Protein AF-A0A2S9XI33-F1 (afdb_monomer_lite)

Radius of gyration: 26.62 Å; chains: 1; bounding box: 102×46×63 Å

Structure (mmCIF, N/CA/C/O backbone):
data_AF-A0A2S9XI33-F1
#
_entry.id   AF-A0A2S9XI33-F1
#
loop_
_atom_site.group_PDB
_atom_site.id
_atom_site.type_symbol
_atom_site.label_atom_id
_atom_site.label_alt_id
_atom_site.label_comp_id
_atom_site.label_asym_id
_atom_site.label_entity_id
_atom_site.label_seq_id
_atom_site.pdbx_PDB_ins_code
_atom_site.Cartn_x
_atom_site.Cartn_y
_atom_site.Cartn_z
_atom_site.occupancy
_atom_site.B_iso_or_equiv
_atom_site.auth_seq_id
_atom_site.auth_comp_id
_atom_site.auth_asym_id
_atom_site.auth_atom_id
_atom_site.pdbx_PDB_model_num
ATOM 1 N N . MET A 1 1 ? -59.068 -1.518 -33.921 1.00 49.16 1 MET A N 1
ATOM 2 C CA . MET A 1 1 ? -58.255 -1.093 -35.079 1.00 49.16 1 MET A CA 1
ATOM 3 C C . MET A 1 1 ? -58.536 0.374 -35.349 1.00 49.16 1 MET A C 1
ATOM 5 O O . MET A 1 1 ? -59.600 0.670 -35.868 1.00 49.16 1 MET A O 1
ATOM 9 N N . ASN A 1 2 ? -57.659 1.279 -34.907 1.00 40.03 2 ASN A N 1
ATOM 10 C CA . ASN A 1 2 ? -57.527 2.634 -35.449 1.00 40.03 2 ASN A CA 1
ATOM 11 C C . ASN A 1 2 ? -56.290 3.319 -34.852 1.00 40.03 2 ASN A C 1
ATOM 13 O O . ASN A 1 2 ? -56.037 3.243 -33.653 1.00 40.03 2 ASN A O 1
ATOM 17 N N . PHE A 1 3 ? -55.516 3.910 -35.755 1.00 44.81 3 PHE A N 1
ATOM 18 C CA . PHE A 1 3 ? -54.180 4.474 -35.608 1.00 44.81 3 PHE A CA 1
ATOM 19 C C . PHE A 1 3 ? -54.134 5.719 -34.708 1.00 44.81 3 PHE A C 1
ATOM 21 O O . PHE A 1 3 ? -54.957 6.618 -34.868 1.00 44.81 3 PHE A O 1
ATOM 28 N N . LYS A 1 4 ? -53.088 5.846 -33.875 1.00 47.78 4 LYS A N 1
ATOM 29 C CA . LYS A 1 4 ? -52.576 7.150 -33.414 1.00 47.78 4 LYS A CA 1
ATOM 30 C C . LYS A 1 4 ? -51.045 7.208 -33.464 1.00 47.78 4 LYS A C 1
ATOM 32 O O . LYS A 1 4 ? -50.342 6.852 -32.527 1.00 47.78 4 LYS A O 1
ATOM 37 N N . LEU A 1 5 ? -50.599 7.658 -34.635 1.00 48.38 5 LEU A N 1
ATOM 38 C CA . LEU A 1 5 ? -49.447 8.510 -34.935 1.00 48.38 5 LEU A CA 1
ATOM 39 C C . LEU A 1 5 ? -48.740 9.102 -33.694 1.00 48.38 5 LEU A C 1
ATOM 41 O O . LEU A 1 5 ? -49.351 9.900 -32.990 1.00 48.38 5 LEU A O 1
ATOM 45 N N . HIS A 1 6 ? -47.462 8.779 -33.475 1.00 45.69 6 HIS A N 1
ATOM 46 C CA . HIS A 1 6 ? -46.540 9.640 -32.725 1.00 45.69 6 HIS A CA 1
ATOM 47 C C . HIS A 1 6 ? -45.282 9.888 -33.557 1.00 45.69 6 HIS A C 1
ATOM 49 O O . HIS A 1 6 ? -44.764 9.005 -34.240 1.00 45.69 6 HIS A O 1
ATOM 55 N N . GLN A 1 7 ? -44.912 11.163 -33.564 1.00 50.03 7 GLN A N 1
ATOM 56 C CA . GLN A 1 7 ? -43.986 11.840 -34.456 1.00 50.03 7 GLN A CA 1
ATOM 57 C C . GLN A 1 7 ? -42.547 11.337 -34.346 1.00 50.03 7 GLN A C 1
ATOM 59 O O . GLN A 1 7 ? -42.024 11.115 -33.260 1.00 50.03 7 GLN A O 1
ATOM 64 N N . ARG A 1 8 ? -41.884 11.289 -35.505 1.00 49.75 8 ARG A N 1
ATOM 65 C CA . ARG A 1 8 ? -40.431 11.411 -35.628 1.00 49.75 8 ARG A CA 1
ATOM 66 C C . ARG A 1 8 ? -40.066 12.901 -35.672 1.00 49.75 8 ARG A C 1
ATOM 68 O O . ARG A 1 8 ? -40.540 13.598 -36.563 1.00 49.75 8 ARG A O 1
ATOM 75 N N . LEU A 1 9 ? -39.201 13.355 -34.771 1.00 44.53 9 LEU A N 1
ATOM 76 C CA . LEU A 1 9 ? -38.341 14.541 -34.910 1.00 44.53 9 LEU A CA 1
ATOM 77 C C . LEU A 1 9 ? -37.009 14.140 -34.258 1.00 44.53 9 LEU A C 1
ATOM 79 O O . LEU A 1 9 ? -37.014 13.711 -33.115 1.00 44.53 9 LEU A O 1
ATOM 83 N N . SER A 1 10 ? -35.913 13.962 -34.990 1.00 47.78 10 SER A N 1
ATOM 84 C CA . SER A 1 10 ? -35.080 14.920 -35.738 1.00 47.78 10 SER A CA 1
ATOM 85 C C . SER A 1 10 ? -33.789 15.129 -34.951 1.00 47.78 10 SER A C 1
ATOM 87 O O . SER A 1 10 ? -33.805 15.706 -33.869 1.00 47.78 10 SER A O 1
ATOM 89 N N . LEU A 1 11 ? -32.693 14.635 -35.528 1.00 46.50 11 LEU A N 1
ATOM 90 C CA . LEU A 1 11 ? -31.321 14.850 -35.090 1.00 46.50 11 LEU A CA 1
ATOM 91 C C . LEU A 1 11 ? -31.024 16.349 -34.931 1.00 46.50 11 LEU A C 1
ATOM 93 O O . LEU A 1 11 ? -31.359 17.140 -35.814 1.00 46.50 11 LEU A O 1
ATOM 97 N N . ALA A 1 12 ? -30.307 16.698 -33.866 1.00 46.44 12 ALA A N 1
ATOM 98 C CA . ALA A 1 12 ? -29.473 17.889 -33.805 1.00 46.44 12 ALA A CA 1
ATOM 99 C C . ALA A 1 12 ? -28.170 17.520 -33.084 1.00 46.44 12 ALA A C 1
ATOM 101 O O . ALA A 1 12 ? -28.101 17.430 -31.863 1.00 46.44 12 ALA A O 1
ATOM 102 N N . SER A 1 13 ? -27.156 17.246 -33.894 1.00 46.62 13 SER A N 1
ATOM 103 C CA . SER A 1 13 ? -25.742 17.209 -33.542 1.00 46.62 13 SER A CA 1
ATOM 104 C C . SER A 1 13 ? -25.292 18.585 -33.045 1.00 46.62 13 SER A C 1
ATOM 106 O O . SER A 1 13 ? -25.390 19.559 -33.792 1.00 46.62 13 SER A O 1
ATOM 108 N N . ILE A 1 14 ? -24.779 18.662 -31.815 1.00 46.62 14 ILE A N 1
ATOM 109 C CA . ILE A 1 14 ? -24.074 19.842 -31.304 1.00 46.62 14 ILE A CA 1
ATOM 110 C C . ILE A 1 14 ? -22.597 19.476 -31.196 1.00 46.62 14 ILE A C 1
ATOM 112 O O . ILE A 1 14 ? -22.162 18.800 -30.271 1.00 46.62 14 ILE A O 1
ATOM 116 N N . SER A 1 15 ? -21.847 19.909 -32.204 1.00 44.44 15 SER A N 1
ATOM 117 C CA . SER A 1 15 ? -20.399 20.053 -32.150 1.00 44.44 15 SER A CA 1
ATOM 118 C C . SER A 1 15 ? -20.086 21.394 -31.489 1.00 44.44 15 SER A C 1
ATOM 120 O O . SER A 1 15 ? -20.452 22.435 -32.032 1.00 44.44 15 SER A O 1
ATOM 122 N N . SER A 1 16 ? -19.371 21.384 -30.368 1.00 49.88 16 SER A N 1
ATOM 123 C CA . SER A 1 16 ? -18.693 22.576 -29.856 1.00 49.88 16 SER A CA 1
ATOM 124 C C . SER A 1 16 ? -17.269 22.208 -29.470 1.00 49.88 16 SER A C 1
ATOM 126 O O . SER A 1 16 ? -17.015 21.626 -28.423 1.00 49.88 16 SER A O 1
ATOM 128 N N . ALA A 1 17 ? -16.354 22.545 -30.375 1.00 43.84 17 ALA A N 1
ATOM 129 C CA . ALA A 1 17 ? -14.926 22.599 -30.131 1.00 43.84 17 ALA A CA 1
ATOM 130 C C . ALA A 1 17 ? -14.624 23.765 -29.178 1.00 43.84 17 ALA A C 1
ATOM 132 O O . ALA A 1 17 ? -14.947 24.913 -29.491 1.00 43.84 17 ALA A O 1
ATOM 133 N N . ALA A 1 18 ? -13.995 23.479 -28.041 1.00 49.22 18 ALA A N 1
ATOM 134 C CA . ALA A 1 18 ? -13.338 24.483 -27.217 1.00 49.22 18 ALA A CA 1
ATOM 135 C C . ALA A 1 18 ? -11.842 24.455 -27.553 1.00 49.22 18 ALA A C 1
ATOM 137 O O . ALA A 1 18 ? -11.154 23.464 -27.326 1.00 49.22 18 ALA A O 1
ATOM 138 N N . ALA A 1 19 ? -11.367 25.535 -28.169 1.00 42.62 19 ALA A N 1
ATOM 139 C CA . ALA A 1 19 ? -9.963 25.751 -28.472 1.00 42.62 19 ALA A CA 1
ATOM 140 C C . ALA A 1 19 ? -9.226 26.179 -27.195 1.00 42.62 19 ALA A C 1
ATOM 142 O O . ALA A 1 19 ? -9.500 27.249 -26.650 1.00 42.62 19 ALA A O 1
ATOM 143 N N . LEU A 1 20 ? -8.292 25.347 -26.738 1.00 46.69 20 LEU A N 1
ATOM 144 C CA . LEU A 1 20 ? -7.359 25.661 -25.663 1.00 46.69 20 LEU A CA 1
ATOM 145 C C . LEU A 1 20 ? -6.136 26.366 -26.271 1.00 46.69 20 LEU A C 1
ATOM 147 O O . LEU A 1 20 ? -5.397 25.777 -27.059 1.00 46.69 20 LEU A O 1
ATOM 151 N N . ALA A 1 21 ? -5.947 27.643 -25.943 1.00 43.91 21 ALA A N 1
ATOM 152 C CA . ALA A 1 21 ? -4.747 28.394 -26.294 1.00 43.91 21 ALA A CA 1
ATOM 153 C C . ALA A 1 21 ? -3.739 28.285 -25.142 1.00 43.91 21 ALA A C 1
ATOM 155 O O . ALA A 1 21 ? -3.878 28.960 -24.124 1.00 43.91 21 ALA A O 1
ATOM 156 N N . LEU A 1 22 ? -2.736 27.423 -25.314 1.00 46.59 22 LEU A N 1
ATOM 157 C CA . LEU A 1 22 ? -1.592 27.289 -24.418 1.00 46.59 22 LEU A CA 1
ATOM 158 C C . LEU A 1 22 ? -0.534 28.334 -24.806 1.00 46.59 22 LEU A C 1
ATOM 160 O O . LEU A 1 22 ? 0.051 28.270 -25.888 1.00 46.59 22 LEU A O 1
ATOM 164 N N . ALA A 1 23 ? -0.317 29.322 -23.939 1.00 48.81 23 ALA A N 1
ATOM 165 C CA . ALA A 1 23 ? 0.766 30.286 -24.080 1.00 48.81 23 ALA A CA 1
ATOM 166 C C . ALA A 1 23 ? 2.040 29.718 -23.443 1.00 48.81 23 ALA A C 1
ATOM 168 O O . ALA A 1 23 ? 2.114 29.531 -22.232 1.00 48.81 23 ALA A O 1
ATOM 169 N N . LEU A 1 24 ? 3.039 29.460 -24.288 1.00 45.38 24 LEU A N 1
ATOM 170 C CA . LEU A 1 24 ? 4.415 29.173 -23.902 1.00 45.38 24 LEU A CA 1
ATOM 171 C C . LEU A 1 24 ? 5.051 30.393 -23.223 1.00 45.38 24 LEU A C 1
ATOM 173 O O . LEU A 1 24 ? 5.151 31.459 -23.832 1.00 45.38 24 LEU A O 1
ATOM 177 N N . ALA A 1 25 ? 5.581 30.193 -22.019 1.00 47.34 25 ALA A N 1
ATOM 178 C CA . ALA A 1 25 ? 6.655 31.008 -21.468 1.00 47.34 25 ALA A CA 1
ATOM 179 C C . ALA A 1 25 ? 7.769 30.076 -20.973 1.00 47.34 25 ALA A C 1
ATOM 181 O O . ALA A 1 25 ? 7.704 29.508 -19.889 1.00 47.34 25 ALA A O 1
ATOM 182 N N . LEU A 1 26 ? 8.772 29.901 -21.833 1.00 46.16 26 LEU A N 1
ATOM 183 C CA . LEU A 1 26 ? 10.091 29.382 -21.490 1.00 46.16 26 LEU A CA 1
ATOM 184 C C . LEU A 1 26 ? 10.884 30.481 -20.775 1.00 46.16 26 LEU A C 1
ATOM 186 O O . LEU A 1 26 ? 10.880 31.625 -21.235 1.00 46.16 26 LEU A O 1
ATOM 190 N N . GLY A 1 27 ? 11.650 30.113 -19.749 1.00 42.12 27 GLY A N 1
ATOM 191 C CA . GLY A 1 27 ? 12.797 30.912 -19.326 1.00 42.12 27 GLY A CA 1
ATOM 192 C C . GLY A 1 27 ? 13.239 30.685 -17.887 1.00 42.12 27 GLY A C 1
ATOM 193 O O . GLY A 1 27 ? 12.646 31.256 -16.981 1.00 42.12 27 GLY A O 1
ATOM 194 N N . GLY A 1 28 ? 14.348 29.959 -17.717 1.00 38.66 28 GLY A N 1
ATOM 195 C CA . GLY A 1 28 ? 15.248 30.154 -16.577 1.00 38.66 28 GLY A CA 1
ATOM 196 C C . GLY A 1 28 ? 15.525 28.919 -15.731 1.00 38.66 28 GLY A C 1
ATOM 197 O O . GLY A 1 28 ? 15.129 28.875 -14.575 1.00 38.66 28 GLY A O 1
ATOM 198 N N . CYS A 1 29 ? 16.253 27.949 -16.288 1.00 46.72 29 CYS A N 1
ATOM 199 C CA . CYS A 1 29 ? 17.093 27.073 -15.479 1.00 46.72 29 CYS A CA 1
ATOM 200 C C . CYS A 1 29 ? 18.213 27.923 -14.863 1.00 46.72 29 CYS A C 1
ATOM 202 O O . CYS A 1 29 ? 18.995 28.508 -15.611 1.00 46.72 29 CYS A O 1
ATOM 204 N N . ASP A 1 30 ? 18.288 27.967 -13.537 1.00 41.16 30 ASP A N 1
ATOM 205 C CA . ASP A 1 30 ? 19.502 28.337 -12.812 1.00 41.16 30 ASP A CA 1
ATOM 206 C C . ASP A 1 30 ? 19.577 27.502 -11.526 1.00 41.16 30 ASP A C 1
ATOM 208 O O . ASP A 1 30 ? 19.138 27.906 -10.451 1.00 41.16 30 ASP A O 1
ATOM 212 N N . LEU A 1 31 ? 20.029 26.256 -11.682 1.00 48.84 31 LEU A N 1
ATOM 213 C CA . LEU A 1 31 ? 20.476 25.415 -10.575 1.00 48.84 31 LEU A CA 1
ATOM 214 C C . LEU A 1 31 ? 22.001 25.484 -10.559 1.00 48.84 31 LEU A C 1
ATOM 216 O O . LEU A 1 31 ? 22.700 24.572 -11.001 1.00 48.84 31 LEU A O 1
ATOM 220 N N . ASP A 1 32 ? 22.499 26.619 -10.081 1.00 46.28 32 ASP A N 1
ATOM 221 C CA . ASP A 1 32 ? 23.897 26.820 -9.739 1.00 46.28 32 ASP A CA 1
ATOM 222 C C . ASP A 1 32 ? 24.344 25.777 -8.693 1.00 46.28 32 ASP A C 1
ATOM 224 O O . ASP A 1 32 ? 24.037 25.839 -7.503 1.00 46.28 32 ASP A O 1
ATOM 228 N N . ASN A 1 33 ? 25.082 24.784 -9.185 1.00 49.00 33 ASN A N 1
ATOM 229 C CA . ASN A 1 33 ? 26.405 24.401 -8.699 1.00 49.00 33 ASN A CA 1
ATOM 230 C C . ASN A 1 33 ? 26.600 24.368 -7.165 1.00 49.00 33 ASN A C 1
ATOM 232 O O . ASN A 1 33 ? 27.297 25.211 -6.594 1.00 49.00 33 ASN A O 1
ATOM 236 N N . LYS A 1 34 ? 26.092 23.327 -6.492 1.00 50.03 34 LYS A N 1
ATOM 237 C CA . LYS A 1 34 ? 26.623 22.925 -5.178 1.00 50.03 34 LYS A CA 1
ATOM 238 C C . LYS A 1 34 ? 27.787 21.960 -5.361 1.00 50.03 34 LYS A C 1
ATOM 240 O O . LYS A 1 34 ? 27.660 20.747 -5.259 1.00 50.03 34 LYS A O 1
ATOM 245 N N . ASN A 1 35 ? 28.933 22.568 -5.629 1.00 45.56 35 ASN A N 1
ATOM 246 C CA . ASN A 1 35 ? 30.247 21.955 -5.568 1.00 45.56 35 ASN A CA 1
ATOM 247 C C . ASN A 1 35 ? 30.544 21.579 -4.098 1.00 45.56 35 ASN A C 1
ATOM 249 O O . ASN A 1 35 ? 30.913 22.444 -3.303 1.00 45.56 35 ASN A O 1
ATOM 253 N N . ILE A 1 36 ? 30.324 20.320 -3.705 1.00 52.53 36 ILE A N 1
ATOM 254 C CA . ILE A 1 36 ? 30.802 19.787 -2.420 1.00 52.53 36 ILE A CA 1
ATOM 255 C C . ILE A 1 36 ? 32.136 19.098 -2.684 1.00 52.53 36 ILE A C 1
ATOM 257 O O . ILE A 1 36 ? 32.190 17.967 -3.156 1.00 52.53 36 ILE A O 1
ATOM 261 N N . GLY A 1 37 ? 33.211 19.817 -2.375 1.00 41.09 37 GLY A N 1
ATOM 262 C CA . GLY A 1 37 ? 34.568 19.289 -2.358 1.00 41.09 37 GLY A CA 1
ATOM 263 C C . GLY A 1 37 ? 35.581 20.341 -2.784 1.00 41.09 37 GLY A C 1
ATOM 264 O O . GLY A 1 37 ? 35.662 20.653 -3.964 1.00 41.09 37 GLY A O 1
ATOM 265 N N . GLU A 1 38 ? 36.308 20.912 -1.819 1.00 38.62 38 GLU A N 1
ATOM 266 C CA . GLU A 1 38 ? 37.784 20.883 -1.747 1.00 38.62 38 GLU A CA 1
ATOM 267 C C . GLU A 1 38 ? 38.335 22.037 -0.870 1.00 38.62 38 GLU A C 1
ATOM 269 O O . GLU A 1 38 ? 38.375 23.199 -1.261 1.00 38.62 38 GLU A O 1
ATOM 274 N N . THR A 1 39 ? 38.749 21.646 0.342 1.00 49.91 39 THR A N 1
ATOM 275 C CA . THR A 1 39 ? 39.931 22.070 1.127 1.00 49.91 39 THR A CA 1
ATOM 276 C C . THR A 1 39 ? 40.219 23.545 1.434 1.00 49.91 39 THR A C 1
ATOM 278 O O . THR A 1 39 ? 40.384 24.382 0.550 1.00 49.91 39 THR A O 1
ATOM 281 N N . GLY A 1 40 ? 40.512 23.803 2.713 1.00 39.53 40 GLY A N 1
ATOM 282 C CA . GLY A 1 40 ? 41.282 24.972 3.136 1.00 39.53 40 GLY A CA 1
ATOM 283 C C . GLY A 1 40 ? 41.393 25.103 4.653 1.00 39.53 40 GLY A C 1
ATOM 284 O O . GLY A 1 40 ? 40.541 25.730 5.269 1.00 39.53 40 GLY A O 1
ATOM 285 N N . ASP A 1 41 ? 42.442 24.503 5.216 1.00 47.84 41 ASP A N 1
ATOM 286 C CA . ASP A 1 41 ? 42.884 24.512 6.619 1.00 47.84 41 ASP A CA 1
ATOM 287 C C . ASP A 1 41 ? 42.762 25.858 7.367 1.00 47.84 41 ASP A C 1
ATOM 289 O O . ASP A 1 41 ? 43.057 26.916 6.811 1.00 47.84 41 ASP A O 1
ATOM 293 N N . THR A 1 42 ? 42.473 25.828 8.676 1.00 40.78 42 THR A N 1
ATOM 294 C CA . THR A 1 42 ? 43.491 26.030 9.740 1.00 40.78 42 THR A CA 1
ATOM 295 C C . THR A 1 42 ? 42.896 26.074 11.158 1.00 40.78 42 THR A C 1
ATOM 297 O O . THR A 1 42 ? 41.999 26.852 11.462 1.00 40.78 42 THR A O 1
ATOM 300 N N . ASP A 1 43 ? 43.519 25.259 12.011 1.00 43.41 43 ASP A N 1
ATOM 301 C CA . ASP A 1 43 ? 43.910 25.523 13.400 1.00 43.41 43 ASP A CA 1
ATOM 302 C C . ASP A 1 43 ? 42.888 25.587 14.560 1.00 43.41 43 ASP A C 1
ATOM 304 O O . ASP A 1 43 ? 42.296 26.610 14.893 1.00 43.41 43 ASP A O 1
ATOM 308 N N . THR A 1 44 ? 42.973 24.497 15.336 1.00 45.94 44 THR A N 1
ATOM 309 C CA . THR A 1 44 ? 43.297 24.426 16.779 1.00 45.94 44 THR A CA 1
ATOM 310 C C . THR A 1 44 ? 42.205 24.476 17.853 1.00 45.94 44 THR A C 1
ATOM 312 O O . THR A 1 44 ? 41.375 25.373 17.927 1.00 45.94 44 THR A O 1
ATOM 315 N N . ASP A 1 45 ? 42.409 23.515 18.762 1.00 44.06 45 ASP A N 1
ATOM 316 C CA . ASP A 1 45 ? 42.084 23.455 20.188 1.00 44.06 45 ASP A CA 1
ATOM 317 C C . ASP A 1 45 ? 40.720 22.903 20.631 1.00 44.06 45 ASP A C 1
ATOM 319 O O . ASP A 1 45 ? 39.719 23.605 20.727 1.00 44.06 45 ASP A O 1
ATOM 323 N N . GLY A 1 46 ? 40.780 21.655 21.113 1.00 46.88 46 GLY A N 1
ATOM 324 C CA . GLY A 1 46 ? 40.528 21.398 22.533 1.00 46.88 46 GLY A CA 1
ATOM 325 C C . GLY A 1 46 ? 39.206 20.717 22.872 1.00 46.88 46 GLY A C 1
ATOM 326 O O . GLY A 1 46 ? 38.163 21.361 22.917 1.00 46.88 46 GLY A O 1
ATOM 327 N N . GLY A 1 47 ? 39.276 19.439 23.248 1.00 38.06 47 GLY A N 1
ATOM 328 C CA . GLY A 1 47 ? 38.167 18.754 23.904 1.00 38.06 47 GLY A CA 1
ATOM 329 C C . GLY A 1 47 ? 38.356 17.248 23.981 1.00 38.06 47 GLY A C 1
ATOM 330 O O . GLY A 1 47 ? 37.754 16.524 23.198 1.00 38.06 47 GLY A O 1
ATOM 331 N N . ASP A 1 48 ? 39.175 16.797 24.931 1.00 53.72 48 ASP A N 1
ATOM 332 C CA . ASP A 1 48 ? 39.181 15.409 25.391 1.00 53.72 48 ASP A CA 1
ATOM 333 C C . ASP A 1 48 ? 37.812 15.112 26.022 1.00 53.72 48 ASP A C 1
ATOM 335 O O . ASP A 1 48 ? 37.440 15.702 27.041 1.00 53.72 48 ASP A O 1
ATOM 339 N N . GLY A 1 49 ? 37.041 14.243 25.377 1.00 41.06 49 GLY A N 1
ATOM 340 C CA . GLY A 1 49 ? 35.737 13.786 25.834 1.00 41.06 49 GLY A CA 1
ATOM 341 C C . GLY A 1 49 ? 35.641 12.282 25.663 1.00 41.06 49 GLY A C 1
ATOM 342 O O . GLY A 1 49 ? 35.012 11.813 24.721 1.00 41.06 49 GLY A O 1
ATOM 343 N N . ASP A 1 50 ? 36.296 11.556 26.568 1.00 53.00 50 ASP A N 1
ATOM 344 C CA . ASP A 1 50 ? 36.101 10.125 26.782 1.00 53.00 50 ASP A CA 1
ATOM 345 C C . ASP A 1 50 ? 34.630 9.895 27.167 1.00 53.00 50 ASP A C 1
ATOM 347 O O . ASP A 1 50 ? 34.195 10.217 28.276 1.00 53.00 50 ASP A O 1
ATOM 351 N N . GLY A 1 51 ? 33.848 9.415 26.203 1.00 40.19 51 GLY A N 1
ATOM 352 C CA . GLY A 1 51 ? 32.452 9.028 26.353 1.00 40.19 51 GLY A CA 1
ATOM 353 C C . GLY A 1 51 ? 32.300 7.537 26.108 1.00 40.19 51 GLY A C 1
ATOM 354 O O . GLY A 1 51 ? 31.686 7.134 25.126 1.00 40.19 51 GLY A O 1
ATOM 355 N N . ASP A 1 52 ? 32.891 6.738 26.992 1.00 55.34 52 ASP A N 1
ATOM 356 C CA . ASP A 1 52 ? 32.566 5.325 27.153 1.00 55.34 52 ASP A CA 1
ATOM 357 C C . ASP A 1 52 ? 31.111 5.250 27.647 1.00 55.34 52 ASP A C 1
ATOM 359 O O . ASP A 1 52 ? 30.812 5.688 28.762 1.00 55.34 52 ASP A O 1
ATOM 363 N N . GLY A 1 53 ? 30.195 4.775 26.803 1.00 38.78 53 GLY A N 1
ATOM 364 C CA . GLY A 1 53 ? 28.768 4.764 27.117 1.00 38.78 53 GLY A CA 1
ATOM 365 C C . GLY A 1 53 ? 27.939 3.941 26.137 1.00 38.78 53 GLY A C 1
ATOM 366 O O . GLY A 1 53 ? 27.348 4.493 25.219 1.00 38.78 53 GLY A O 1
ATOM 367 N N . ASP A 1 54 ? 27.924 2.636 26.405 1.00 42.50 54 ASP A N 1
ATOM 368 C CA . ASP A 1 54 ? 26.742 1.767 26.450 1.00 42.50 54 ASP A CA 1
ATOM 369 C C . ASP A 1 54 ? 25.910 1.575 25.171 1.00 42.50 54 ASP A C 1
ATOM 371 O O . ASP A 1 54 ? 25.162 2.460 24.758 1.00 42.50 54 ASP A O 1
ATOM 375 N N . GLY A 1 55 ? 25.895 0.350 24.631 1.00 40.88 55 GLY A N 1
ATOM 376 C CA . GLY A 1 55 ? 24.782 -0.024 23.760 1.00 40.88 55 GLY A CA 1
ATOM 377 C C . GLY A 1 55 ? 24.904 -1.274 22.906 1.00 40.88 55 GLY A C 1
ATOM 378 O O . GLY A 1 55 ? 24.173 -1.375 21.929 1.00 40.88 55 GLY A O 1
ATOM 379 N N . ASP A 1 56 ? 25.765 -2.228 23.242 1.00 40.88 56 ASP A N 1
ATOM 380 C CA . ASP A 1 56 ? 25.668 -3.635 22.843 1.00 40.88 56 ASP A CA 1
ATOM 381 C C . ASP A 1 56 ? 24.398 -4.246 23.475 1.00 40.88 56 ASP A C 1
ATOM 383 O O . ASP A 1 56 ? 24.410 -5.045 24.410 1.00 40.88 56 ASP A O 1
ATOM 387 N N . GLY A 1 57 ? 23.255 -3.740 23.005 1.00 37.28 57 GLY A N 1
ATOM 388 C CA . GLY A 1 57 ? 21.926 -4.254 23.254 1.00 37.28 57 GLY A CA 1
ATOM 389 C C . GLY A 1 57 ? 21.729 -5.486 22.396 1.00 37.28 57 GLY A C 1
ATOM 390 O O . GLY A 1 57 ? 21.086 -5.425 21.349 1.00 37.28 57 GLY A O 1
ATOM 391 N N . ASP A 1 58 ? 22.282 -6.591 22.877 1.00 40.97 58 ASP A N 1
ATOM 392 C CA . ASP A 1 58 ? 21.930 -7.954 22.501 1.00 40.97 58 ASP A CA 1
ATOM 393 C C . ASP A 1 58 ? 20.455 -8.176 22.901 1.00 40.97 58 ASP A C 1
ATOM 395 O O . ASP A 1 58 ? 20.133 -8.766 23.933 1.00 40.97 58 ASP A O 1
ATOM 399 N N . GLY A 1 59 ? 19.541 -7.566 22.144 1.00 35.81 59 GLY A N 1
ATOM 400 C CA . GLY A 1 59 ? 18.101 -7.518 22.388 1.00 35.81 59 GLY A CA 1
ATOM 401 C C . GLY A 1 59 ? 17.398 -8.813 22.003 1.00 35.81 59 GLY A C 1
ATOM 402 O O . GLY A 1 59 ? 16.380 -8.787 21.316 1.00 35.81 59 GLY A O 1
ATOM 403 N N . ASP A 1 60 ? 17.932 -9.943 22.450 1.00 43.19 60 ASP A N 1
ATOM 404 C CA . ASP A 1 60 ? 17.269 -11.238 22.387 1.00 43.19 60 ASP A CA 1
ATOM 405 C C . ASP A 1 60 ? 16.196 -11.282 23.488 1.00 43.19 60 ASP A C 1
ATOM 407 O O . ASP A 1 60 ? 16.390 -11.882 24.548 1.00 43.19 60 ASP A O 1
ATOM 411 N N . GLY A 1 61 ? 15.067 -10.601 23.277 1.00 34.34 61 GLY A N 1
ATOM 412 C CA . GLY A 1 61 ? 13.949 -10.677 24.213 1.00 34.34 61 GLY A CA 1
ATOM 413 C C . GLY A 1 61 ? 12.819 -9.678 23.976 1.00 34.34 61 GLY A C 1
ATOM 414 O O . GLY A 1 61 ? 12.875 -8.547 24.445 1.00 34.34 61 GLY A O 1
ATOM 415 N N . ASP A 1 62 ? 11.784 -10.118 23.254 1.00 42.28 62 ASP A N 1
ATOM 416 C CA . ASP A 1 62 ? 10.377 -9.985 23.669 1.00 42.28 62 ASP A CA 1
ATOM 417 C C . ASP A 1 62 ? 9.999 -8.800 24.587 1.00 42.28 62 ASP A C 1
ATOM 419 O O . ASP A 1 62 ? 9.564 -8.978 25.724 1.00 42.28 62 ASP A O 1
ATOM 423 N N . GLY A 1 63 ? 10.090 -7.567 24.087 1.00 35.47 63 GLY A N 1
ATOM 424 C CA . GLY A 1 63 ? 9.741 -6.391 24.877 1.00 35.47 63 GLY A CA 1
ATOM 425 C C . GLY A 1 63 ? 9.062 -5.311 24.058 1.00 35.47 63 GLY A C 1
ATOM 426 O O . GLY A 1 63 ? 9.754 -4.479 23.490 1.00 35.47 63 GLY A O 1
ATOM 427 N N . VAL A 1 64 ? 7.722 -5.327 24.045 1.00 44.91 64 VAL A N 1
ATOM 428 C CA . VAL A 1 64 ? 6.860 -4.128 24.101 1.00 44.91 64 VAL A CA 1
ATOM 429 C C . VAL A 1 64 ? 7.536 -2.866 23.557 1.00 44.91 64 VAL A C 1
ATOM 431 O O . VAL A 1 64 ? 8.192 -2.131 24.302 1.00 44.91 64 VAL A O 1
ATOM 434 N N . GLY A 1 65 ? 7.405 -2.667 22.240 1.00 53.47 65 GLY A N 1
ATOM 435 C CA . GLY A 1 65 ? 7.959 -1.523 21.520 1.00 53.47 65 GLY A CA 1
ATOM 436 C C . GLY A 1 65 ? 7.565 -0.219 22.204 1.00 53.47 65 GLY A C 1
ATOM 437 O O . GLY A 1 65 ? 6.607 -0.182 22.967 1.00 53.47 65 GLY A O 1
ATOM 438 N N . ALA A 1 66 ? 8.317 0.853 21.972 1.00 73.94 66 ALA A N 1
ATOM 439 C CA . ALA A 1 66 ? 8.309 2.112 22.731 1.00 73.94 66 ALA A CA 1
ATOM 440 C C . ALA A 1 66 ? 6.942 2.832 22.937 1.00 73.94 66 ALA A C 1
ATOM 442 O O . ALA A 1 66 ? 6.898 3.890 23.563 1.00 73.94 66 ALA A O 1
ATOM 443 N N . CYS A 1 67 ? 5.846 2.238 22.463 1.00 84.06 67 CYS A N 1
ATOM 444 C CA . CYS A 1 67 ? 4.441 2.560 22.682 1.00 84.06 67 CYS A CA 1
ATOM 445 C C . CYS A 1 67 ? 3.741 1.755 23.799 1.00 84.06 67 CYS A C 1
ATOM 447 O O . CYS A 1 67 ? 2.545 1.934 24.039 1.00 84.06 67 CYS A O 1
ATOM 449 N N . GLY A 1 68 ? 4.477 0.914 24.529 1.00 87.50 68 GLY A N 1
ATOM 450 C CA . GLY A 1 68 ? 3.989 0.198 25.705 1.00 87.50 68 GLY A CA 1
ATOM 451 C C . GLY A 1 68 ? 3.342 -1.152 25.385 1.00 87.50 68 GLY A C 1
ATOM 452 O O . GLY A 1 68 ? 3.690 -1.813 24.414 1.00 87.50 68 GLY A O 1
ATOM 453 N N . ALA A 1 69 ? 2.445 -1.608 26.265 1.00 90.62 69 ALA A N 1
ATOM 454 C CA . ALA A 1 69 ? 1.765 -2.890 26.092 1.00 90.62 69 ALA A CA 1
ATOM 455 C C . ALA A 1 69 ? 0.770 -2.841 24.925 1.00 90.62 69 ALA A C 1
ATOM 457 O O . ALA A 1 69 ? 0.052 -1.854 24.773 1.00 90.62 69 ALA A O 1
ATOM 458 N N . GLU A 1 70 ? 0.700 -3.936 24.170 1.00 93.06 70 GLU A N 1
ATOM 459 C CA . GLU A 1 70 ? -0.194 -4.105 23.026 1.00 93.06 70 GLU A CA 1
ATOM 460 C C . GLU A 1 70 ? -1.324 -5.082 23.355 1.00 93.06 70 GLU A C 1
ATOM 462 O O . GLU A 1 70 ? -1.108 -6.113 23.999 1.00 93.06 70 GLU A O 1
ATOM 467 N N . THR A 1 71 ? -2.541 -4.764 22.917 1.00 94.69 71 THR A N 1
ATOM 468 C CA . THR A 1 71 ? -3.695 -5.669 22.980 1.00 94.69 71 THR A CA 1
ATOM 469 C C . THR A 1 71 ? -4.321 -5.770 21.602 1.00 94.69 71 THR A C 1
ATOM 471 O O . THR A 1 71 ? -4.692 -4.758 21.021 1.00 94.69 71 THR A O 1
ATOM 474 N N . GLN A 1 72 ? -4.465 -6.992 21.093 1.00 96.50 72 GLN A N 1
ATOM 475 C CA . GLN A 1 72 ? -5.145 -7.244 19.829 1.00 96.50 72 GLN A CA 1
ATOM 476 C C . GLN A 1 72 ? -6.530 -7.841 20.077 1.00 96.50 72 GLN A C 1
ATOM 478 O O . GLN A 1 72 ? -6.691 -8.772 20.872 1.00 96.50 72 GLN A O 1
ATOM 483 N N . THR A 1 73 ? -7.529 -7.317 19.376 1.00 96.94 73 THR A N 1
ATOM 484 C CA . THR A 1 73 ? -8.911 -7.797 19.399 1.00 96.94 73 THR A CA 1
ATOM 485 C C . THR A 1 73 ? -9.442 -7.947 17.979 1.00 96.94 73 THR A C 1
ATOM 487 O O . THR A 1 73 ? -9.063 -7.200 17.081 1.00 96.94 73 THR A O 1
ATOM 490 N N . VAL A 1 74 ? -10.309 -8.936 17.763 1.00 97.75 74 VAL A N 1
ATOM 491 C CA . VAL A 1 74 ? -11.034 -9.085 16.496 1.00 97.75 74 VAL A CA 1
ATOM 492 C C . VAL A 1 74 ? -12.338 -8.301 16.598 1.00 97.75 74 VAL A C 1
ATOM 494 O O . VAL A 1 74 ? -13.091 -8.476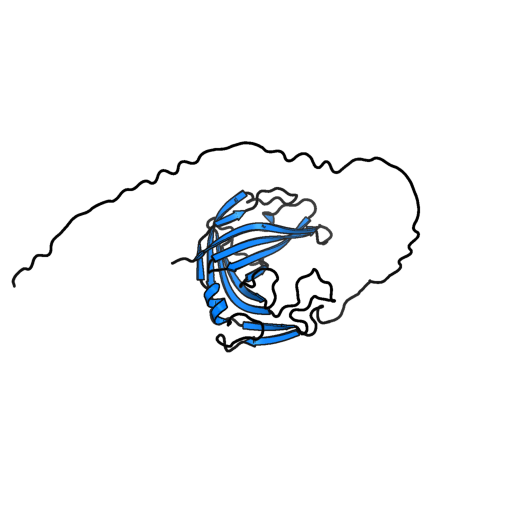 17.560 1.00 97.75 74 VAL A O 1
ATOM 497 N N . VAL A 1 75 ? -12.600 -7.445 15.614 1.00 97.00 75 VAL A N 1
ATOM 498 C CA . VAL A 1 75 ? -13.815 -6.628 15.544 1.00 97.00 75 VAL A CA 1
ATOM 499 C C . VAL A 1 75 ? -14.875 -7.384 14.748 1.00 97.00 75 VAL A C 1
ATOM 501 O O . VAL A 1 75 ? -14.735 -7.595 13.548 1.00 97.00 75 VAL A O 1
ATOM 504 N N . GLU A 1 76 ? -15.947 -7.803 15.421 1.00 95.75 76 GLU A N 1
ATOM 505 C CA . GLU A 1 76 ? -17.060 -8.522 14.780 1.00 95.75 76 GLU A CA 1
ATOM 506 C C . GLU A 1 76 ? -18.201 -7.590 14.338 1.00 95.75 76 GLU A C 1
ATOM 508 O O . GLU A 1 76 ? -18.898 -7.879 13.365 1.00 95.75 76 GLU A O 1
ATOM 513 N N . ASP A 1 77 ? -18.410 -6.480 15.052 1.00 96.81 77 ASP A N 1
ATOM 514 C CA . ASP A 1 77 ? -19.434 -5.482 14.734 1.00 96.81 77 ASP A CA 1
ATOM 515 C C . ASP A 1 77 ? -18.809 -4.319 13.955 1.00 96.81 77 ASP A C 1
ATOM 517 O O . ASP A 1 77 ? -18.209 -3.415 14.532 1.00 96.81 77 ASP A O 1
ATOM 521 N N . LEU A 1 78 ? -18.931 -4.365 12.626 1.00 96.56 78 LEU A N 1
ATOM 522 C CA . LEU A 1 78 ? -18.302 -3.399 11.716 1.00 96.56 78 LEU A CA 1
ATOM 523 C C . LEU A 1 78 ? -18.963 -2.010 11.740 1.00 96.56 78 LEU A C 1
ATOM 525 O O . LEU A 1 78 ? -18.396 -1.050 11.212 1.00 96.56 78 LEU A O 1
ATOM 529 N N . ASP A 1 79 ? -20.153 -1.901 12.336 1.00 97.38 79 ASP A N 1
ATOM 530 C CA . ASP A 1 79 ? -20.877 -0.642 12.526 1.00 97.38 79 ASP A CA 1
ATOM 531 C C . ASP A 1 79 ? -20.629 -0.026 13.912 1.00 97.38 79 ASP A C 1
ATOM 533 O O . ASP A 1 79 ? -21.099 1.083 14.179 1.00 97.38 79 ASP A O 1
ATOM 537 N N . ALA A 1 80 ? -19.905 -0.722 14.796 1.00 93.69 80 ALA A N 1
ATOM 538 C CA . ALA A 1 80 ? -19.596 -0.216 16.122 1.00 93.69 80 ALA A CA 1
ATOM 539 C C . ALA A 1 80 ? -18.700 1.029 16.053 1.00 93.69 80 ALA A C 1
ATOM 541 O O . ALA A 1 80 ? -17.779 1.124 15.239 1.00 93.69 80 ALA A O 1
ATOM 542 N N . GLU A 1 81 ? -18.961 1.973 16.956 1.00 91.81 81 GLU A N 1
ATOM 543 C CA . GLU A 1 81 ? -18.027 3.059 17.238 1.00 91.81 81 GLU A CA 1
ATOM 544 C C . GLU A 1 81 ? -16.799 2.466 17.935 1.00 91.81 81 GLU A C 1
ATOM 546 O O . GLU A 1 81 ? -16.926 1.741 18.926 1.00 91.81 81 GLU A O 1
ATOM 551 N N . LEU A 1 82 ? -15.618 2.763 17.398 1.00 90.94 82 LEU A N 1
ATOM 552 C CA . LEU A 1 82 ? -14.347 2.342 17.966 1.00 90.94 82 LEU A CA 1
ATOM 553 C C . LEU A 1 82 ? -13.687 3.537 18.640 1.00 90.94 82 LEU A C 1
ATOM 555 O O . LEU A 1 82 ? -13.510 4.592 18.030 1.00 90.94 82 LEU A O 1
ATOM 559 N N . ASP A 1 83 ? -13.319 3.361 19.906 1.00 86.69 83 ASP A N 1
ATOM 560 C CA . ASP A 1 83 ? -12.621 4.397 20.653 1.00 86.69 83 ASP A CA 1
ATOM 561 C C . ASP A 1 83 ? -11.321 4.779 19.924 1.00 86.69 83 ASP A C 1
ATOM 563 O O . ASP A 1 83 ? -10.585 3.927 19.428 1.00 86.69 83 ASP A O 1
ATOM 567 N N . ALA A 1 84 ? -11.046 6.084 19.873 1.00 88.44 84 ALA A N 1
ATOM 568 C CA . ALA A 1 84 ? -9.916 6.698 19.170 1.00 88.44 84 ALA A CA 1
ATOM 569 C C . ALA A 1 84 ? -9.962 6.690 17.628 1.00 88.44 84 ALA A C 1
ATOM 571 O O . ALA A 1 84 ? -9.047 7.239 17.025 1.00 88.44 84 ALA A O 1
ATOM 572 N N . PHE A 1 85 ? -11.003 6.158 16.982 1.00 91.50 85 PHE A N 1
ATOM 573 C CA . PHE A 1 85 ? -11.182 6.282 15.529 1.00 91.50 85 PHE A CA 1
ATOM 574 C C . PHE A 1 85 ? -12.280 7.289 15.185 1.00 91.50 85 PHE A C 1
ATOM 576 O O . PHE A 1 85 ? -13.236 7.482 15.937 1.00 91.50 85 PHE A O 1
ATOM 583 N N . GLU A 1 86 ? -12.141 7.951 14.037 1.00 90.25 86 GLU A N 1
ATOM 584 C CA . GLU A 1 86 ? -13.099 8.968 13.583 1.00 90.25 86 GLU A CA 1
ATOM 585 C C . GLU A 1 86 ? -14.352 8.357 12.942 1.00 90.25 86 GLU A C 1
ATOM 587 O O . GLU A 1 86 ? -15.399 9.007 12.875 1.00 90.25 86 GLU A O 1
ATOM 592 N N . ALA A 1 87 ? -14.255 7.108 12.481 1.00 92.06 87 ALA A N 1
ATOM 593 C CA . ALA A 1 87 ? -15.321 6.407 11.785 1.00 92.06 87 ALA A CA 1
ATOM 594 C C . ALA A 1 87 ? -15.368 4.914 12.155 1.00 92.06 87 ALA A C 1
ATOM 596 O O . ALA A 1 87 ? -14.450 4.369 12.770 1.00 92.06 87 ALA A O 1
ATOM 597 N N . SER A 1 88 ? -16.466 4.248 11.789 1.00 95.44 88 SER A N 1
ATOM 598 C CA . SER A 1 88 ? -16.602 2.796 11.935 1.00 95.44 88 SER A CA 1
ATOM 599 C C . SER A 1 88 ? -15.822 2.050 10.849 1.00 95.44 88 SER A C 1
ATOM 601 O O . SER A 1 88 ? -15.476 2.613 9.808 1.00 95.44 88 SER A O 1
ATOM 603 N N . VAL A 1 89 ? -15.614 0.746 11.041 1.00 96.19 89 VAL A N 1
ATOM 604 C CA . VAL A 1 89 ? -14.968 -0.111 10.033 1.00 96.19 89 VAL A CA 1
ATOM 605 C C . VAL A 1 89 ? -15.719 -0.063 8.700 1.00 96.19 89 VAL A C 1
ATOM 607 O O . VAL A 1 89 ? -15.102 0.089 7.650 1.00 96.19 89 VAL A O 1
ATOM 610 N N . ASN A 1 90 ? -17.055 -0.123 8.727 1.00 96.75 90 ASN A N 1
ATOM 611 C CA . ASN A 1 90 ? -17.871 -0.022 7.514 1.00 96.75 90 ASN A CA 1
ATOM 612 C C . ASN A 1 90 ? -17.721 1.326 6.792 1.00 96.75 90 ASN A C 1
ATOM 614 O O . ASN A 1 90 ? -17.844 1.367 5.569 1.00 96.75 90 ASN A O 1
ATOM 618 N N . ALA A 1 91 ? -17.463 2.419 7.514 1.00 94.94 91 ALA A N 1
ATOM 619 C CA . ALA A 1 91 ? -17.228 3.718 6.895 1.00 94.94 91 ALA A CA 1
ATOM 620 C C . ALA A 1 91 ? -15.873 3.758 6.170 1.00 94.94 91 ALA A C 1
ATOM 622 O O . ALA A 1 91 ? -15.835 4.172 5.015 1.00 94.94 91 ALA A O 1
ATOM 623 N N . TYR A 1 92 ? -14.805 3.239 6.785 1.00 94.69 92 TYR A N 1
ATOM 624 C CA . TYR A 1 92 ? -13.497 3.111 6.126 1.00 94.69 92 TYR A CA 1
ATOM 625 C C . TYR A 1 92 ? -13.541 2.161 4.923 1.00 94.69 92 TYR A C 1
ATOM 627 O O . TYR A 1 92 ? -12.978 2.452 3.870 1.00 94.69 92 TYR A O 1
ATOM 635 N N . LEU A 1 93 ? -14.273 1.048 5.035 1.00 95.94 93 LEU A N 1
ATOM 636 C CA . LEU A 1 93 ? -14.527 0.157 3.903 1.00 95.94 93 LEU A CA 1
ATOM 637 C C . LEU A 1 93 ? -15.263 0.880 2.769 1.00 95.94 93 LEU A C 1
ATOM 639 O O . LEU A 1 93 ? -14.898 0.707 1.614 1.00 95.94 93 LEU A O 1
ATOM 643 N N . ALA A 1 94 ? -16.276 1.694 3.074 1.00 94.50 94 ALA A N 1
ATOM 644 C CA . ALA A 1 94 ? -17.017 2.444 2.060 1.00 94.50 94 ALA A CA 1
ATOM 645 C C . ALA A 1 94 ? -16.177 3.528 1.359 1.00 94.50 94 ALA A C 1
ATOM 647 O O . ALA A 1 94 ? -16.539 3.948 0.262 1.00 94.50 94 ALA A O 1
ATOM 648 N N . GLU A 1 95 ? -15.090 3.981 1.984 1.00 93.56 95 GLU A N 1
ATOM 649 C CA . GLU A 1 95 ? -14.142 4.933 1.403 1.00 93.56 95 GLU A CA 1
ATOM 650 C C . GLU A 1 95 ? -13.133 4.265 0.453 1.00 93.56 95 GLU A C 1
ATOM 652 O O . GLU A 1 95 ? -12.815 4.837 -0.590 1.00 93.56 95 GLU A O 1
ATOM 657 N N . ALA A 1 96 ? -12.660 3.059 0.788 1.00 95.50 96 ALA A N 1
ATOM 658 C CA . ALA A 1 96 ? -11.559 2.399 0.077 1.00 95.50 96 ALA A CA 1
ATOM 659 C C . ALA A 1 96 ? -11.971 1.238 -0.852 1.00 95.50 96 ALA A C 1
ATOM 661 O O . ALA A 1 96 ? -11.268 0.932 -1.811 1.00 95.50 96 ALA A O 1
ATOM 662 N N . VAL A 1 97 ? -13.071 0.531 -0.570 1.00 96.81 97 VAL A N 1
ATOM 663 C CA . VAL A 1 97 ? -13.510 -0.619 -1.383 1.00 96.81 97 VAL A CA 1
ATOM 664 C C . VAL A 1 97 ? -14.157 -0.121 -2.668 1.00 96.81 97 VAL A C 1
ATOM 666 O O . VAL A 1 97 ? -15.163 0.589 -2.641 1.00 96.81 97 VAL A O 1
ATOM 669 N N . GLY A 1 98 ? -13.622 -0.561 -3.802 1.00 97.12 98 GLY A N 1
ATOM 670 C CA . GLY A 1 98 ? -14.108 -0.168 -5.114 1.00 97.12 98 GLY A CA 1
ATOM 671 C C . GLY A 1 98 ? -13.163 -0.552 -6.244 1.00 97.12 98 GLY A C 1
ATOM 672 O O . GLY A 1 98 ? -12.086 -1.108 -6.026 1.00 97.12 98 GLY A O 1
ATOM 673 N N . ASP A 1 99 ? -13.603 -0.226 -7.454 1.00 98.12 99 ASP A N 1
ATOM 674 C CA . ASP A 1 99 ? -12.855 -0.385 -8.696 1.00 98.12 99 ASP A CA 1
ATOM 675 C C . ASP A 1 99 ? -12.305 0.980 -9.131 1.00 98.12 99 ASP A C 1
ATOM 677 O O . ASP A 1 99 ? -13.060 1.953 -9.247 1.00 98.12 99 ASP A O 1
ATOM 681 N N . TYR A 1 100 ? -11.012 1.038 -9.431 1.00 98.38 100 TYR A N 1
ATOM 682 C CA . TYR A 1 100 ? -10.266 2.237 -9.791 1.00 98.38 100 TYR A CA 1
ATOM 683 C C . TYR A 1 100 ? -9.568 2.064 -11.143 1.00 98.38 100 TYR A C 1
ATOM 685 O O . TYR A 1 100 ? -8.994 1.015 -11.445 1.00 98.38 100 TYR A O 1
ATOM 693 N N . GLU A 1 101 ? -9.570 3.126 -11.943 1.00 98.44 101 GLU A N 1
ATOM 694 C CA . GLU A 1 101 ? -8.803 3.226 -13.186 1.00 98.44 101 GLU A CA 1
ATOM 695 C C . GLU A 1 101 ? -7.885 4.449 -13.138 1.00 98.44 101 GLU A C 1
ATOM 697 O O . GLU A 1 101 ? -8.299 5.532 -12.715 1.00 98.44 101 GLU A O 1
ATOM 702 N N . GLY A 1 102 ? -6.651 4.293 -13.612 1.00 97.88 102 GLY A N 1
ATOM 703 C CA . GLY A 1 102 ? -5.685 5.387 -13.669 1.00 97.88 102 GLY A CA 1
ATOM 704 C C . GLY A 1 102 ? -4.403 5.029 -14.412 1.00 97.88 102 GLY A C 1
ATOM 705 O O . GLY A 1 102 ? -4.438 4.305 -15.412 1.00 97.88 102 GLY A O 1
ATOM 706 N N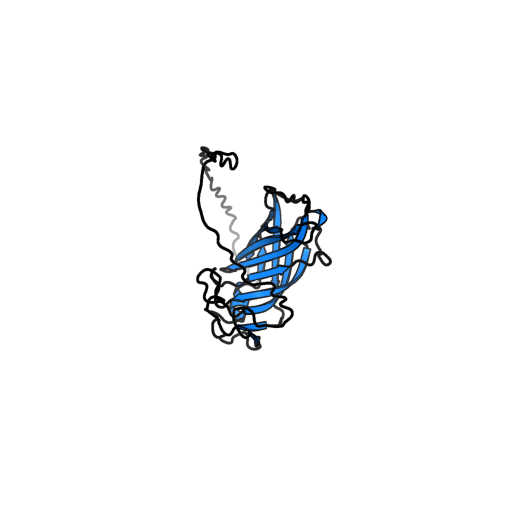 . GLU A 1 103 ? -3.273 5.567 -13.960 1.00 98.44 103 GLU A N 1
ATOM 707 C CA . GLU A 1 103 ? -1.965 5.397 -14.601 1.00 98.44 103 GLU A CA 1
ATOM 708 C C . GLU A 1 103 ? -0.901 4.987 -13.577 1.00 98.44 103 GLU A C 1
ATOM 710 O O . GLU A 1 103 ? -0.817 5.539 -12.485 1.00 98.44 103 GLU A O 1
ATOM 715 N N . PHE A 1 104 ? -0.060 4.026 -13.956 1.00 98.69 104 PHE A N 1
ATOM 716 C CA . PHE A 1 104 ? 1.169 3.669 -13.262 1.00 98.69 104 PHE A CA 1
ATOM 717 C C . PHE A 1 104 ? 2.356 4.291 -13.999 1.00 98.69 104 PHE A C 1
ATOM 719 O O . PHE A 1 104 ? 2.498 4.120 -15.212 1.00 98.69 104 PHE A O 1
ATOM 726 N N . SER A 1 105 ? 3.212 5.006 -13.278 1.00 98.62 105 SER A N 1
ATOM 727 C CA . SER A 1 105 ? 4.311 5.796 -13.832 1.00 98.62 105 SER A CA 1
ATOM 728 C C . SER A 1 105 ? 5.633 5.449 -13.162 1.00 98.62 105 SER A C 1
ATOM 730 O O . SER A 1 105 ? 5.805 5.659 -11.963 1.00 98.62 105 SER A O 1
ATOM 732 N N . TRP A 1 106 ? 6.602 4.978 -13.944 1.00 98.06 106 TRP A N 1
ATOM 733 C CA . TRP A 1 106 ? 7.960 4.727 -13.470 1.00 98.06 106 TRP A CA 1
ATOM 734 C C . TRP A 1 106 ? 8.764 6.023 -13.396 1.00 98.06 106 TRP A C 1
ATOM 736 O O . TRP A 1 106 ? 8.805 6.802 -14.355 1.00 98.06 106 TRP A O 1
ATOM 746 N N . ALA A 1 107 ? 9.476 6.225 -12.289 1.00 96.00 107 ALA A N 1
ATOM 747 C CA . ALA A 1 107 ? 10.385 7.353 -12.149 1.00 96.00 107 ALA A CA 1
ATOM 748 C C . ALA A 1 107 ? 11.510 7.286 -13.205 1.00 96.00 107 ALA A C 1
ATOM 750 O O . ALA A 1 107 ? 11.915 6.196 -13.624 1.00 96.00 107 ALA A O 1
ATOM 751 N N . PRO A 1 108 ? 12.033 8.429 -13.684 1.00 94.88 108 PRO A N 1
ATOM 752 C CA . PRO A 1 108 ? 13.267 8.445 -14.462 1.00 94.88 108 PRO A CA 1
ATOM 753 C C . PRO A 1 108 ? 14.443 7.912 -13.634 1.00 94.88 108 PRO A C 1
ATOM 755 O O . PRO A 1 108 ? 14.516 8.162 -12.437 1.00 94.88 108 PRO A O 1
ATOM 758 N N . ASN A 1 109 ? 15.411 7.258 -14.279 1.00 90.75 109 ASN A N 1
ATOM 759 C CA . ASN A 1 109 ? 16.661 6.896 -13.609 1.00 90.75 109 ASN A CA 1
ATOM 760 C C . ASN A 1 109 ? 17.484 8.169 -13.350 1.00 90.75 109 ASN A C 1
ATOM 762 O O . ASN A 1 109 ? 18.050 8.746 -14.283 1.00 90.75 109 ASN A O 1
ATOM 766 N N . ASP A 1 110 ? 17.548 8.600 -12.094 1.00 82.56 110 ASP A N 1
ATOM 767 C CA . ASP A 1 110 ? 18.300 9.772 -11.631 1.00 82.56 110 ASP A CA 1
ATOM 768 C C . ASP A 1 110 ? 19.292 9.451 -10.493 1.00 82.56 110 ASP A C 1
ATOM 770 O O . ASP A 1 110 ? 19.934 10.352 -9.947 1.00 82.56 110 ASP A O 1
ATOM 774 N N . GLY A 1 111 ? 19.481 8.160 -10.193 1.00 76.81 111 GLY A N 1
ATOM 775 C CA . GLY A 1 111 ? 20.320 7.659 -9.107 1.00 76.81 111 GLY A CA 1
ATOM 776 C C . GLY A 1 111 ? 21.171 6.432 -9.476 1.00 76.81 111 GLY A C 1
ATOM 777 O O . GLY A 1 111 ? 21.343 6.114 -10.652 1.00 76.81 111 GLY A O 1
ATOM 778 N N . PRO A 1 112 ? 21.753 5.751 -8.469 1.00 75.88 112 PRO A N 1
ATOM 779 C CA . PRO A 1 112 ? 22.599 4.569 -8.671 1.00 75.88 112 PRO A CA 1
ATOM 780 C C . PRO A 1 112 ? 21.808 3.302 -9.034 1.00 75.88 112 PRO A C 1
ATOM 782 O O . PRO A 1 112 ? 22.402 2.334 -9.507 1.00 75.88 112 PRO A O 1
ATOM 785 N N . ALA A 1 113 ? 20.493 3.309 -8.806 1.00 80.56 113 ALA A N 1
ATOM 786 C CA . ALA A 1 113 ? 19.581 2.265 -9.242 1.00 80.56 113 ALA A CA 1
ATOM 787 C C . ALA A 1 113 ? 19.168 2.515 -10.695 1.00 80.56 113 ALA A C 1
ATOM 789 O O . ALA A 1 113 ? 18.761 3.620 -11.055 1.00 80.56 113 ALA A O 1
ATOM 790 N N . MET A 1 114 ? 19.259 1.481 -11.520 1.00 89.81 114 MET A N 1
ATOM 791 C CA . MET A 1 114 ? 18.849 1.506 -12.915 1.00 89.81 114 MET A CA 1
ATOM 792 C C . MET A 1 114 ? 17.685 0.538 -13.097 1.00 89.81 114 MET A C 1
ATOM 794 O O . MET A 1 114 ? 17.873 -0.678 -13.043 1.00 89.81 114 MET A O 1
ATOM 798 N N . VAL A 1 115 ? 16.496 1.093 -13.331 1.00 93.50 115 VAL A N 1
ATOM 799 C CA . VAL A 1 115 ? 15.268 0.337 -13.597 1.00 93.50 115 VAL A CA 1
ATOM 800 C C . VAL A 1 115 ? 15.044 0.241 -15.104 1.00 93.50 115 VAL A C 1
ATOM 802 O O . VAL A 1 115 ? 15.094 1.259 -15.805 1.00 93.50 115 VAL A O 1
ATOM 805 N N . THR A 1 116 ? 14.780 -0.964 -15.617 1.00 96.56 116 THR A N 1
ATOM 806 C CA . THR A 1 116 ? 14.536 -1.225 -17.052 1.00 96.56 116 THR A CA 1
ATOM 80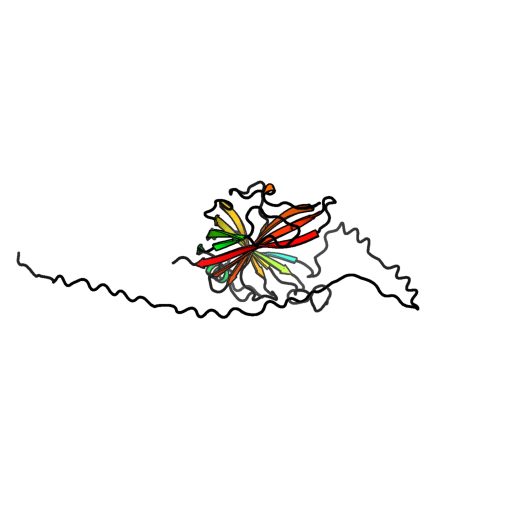7 C C . THR A 1 116 ? 13.399 -0.369 -17.618 1.00 96.56 116 THR A C 1
ATOM 809 O O . THR A 1 116 ? 13.474 0.107 -18.753 1.00 96.56 116 THR A O 1
ATOM 812 N N . HIS A 1 117 ? 12.361 -0.138 -16.815 1.00 95.81 117 HIS A N 1
ATOM 813 C CA . HIS A 1 117 ? 11.124 0.542 -17.210 1.00 95.81 117 HIS A CA 1
ATOM 814 C C . HIS A 1 117 ? 11.109 2.042 -16.892 1.00 95.81 117 HIS A C 1
ATOM 816 O O . HIS A 1 117 ? 10.088 2.702 -17.083 1.00 95.81 117 HIS A O 1
ATOM 822 N N . ALA A 1 118 ? 12.224 2.601 -16.420 1.00 96.50 118 ALA A N 1
ATOM 823 C CA . ALA A 1 118 ? 12.296 3.986 -15.972 1.00 96.50 118 ALA A CA 1
ATOM 824 C C . ALA A 1 118 ? 11.771 4.997 -17.006 1.00 96.50 118 ALA A C 1
ATOM 826 O O . ALA A 1 118 ? 12.121 4.953 -18.189 1.00 96.50 118 ALA A O 1
ATOM 827 N N . GLY A 1 119 ? 10.962 5.951 -16.540 1.00 96.69 119 GLY A N 1
ATOM 828 C CA . GLY A 1 119 ? 10.378 7.011 -17.365 1.00 96.69 119 GLY A CA 1
ATOM 829 C C . GLY A 1 119 ? 9.267 6.559 -18.320 1.00 96.69 119 GLY A C 1
ATOM 830 O O . GLY A 1 119 ? 8.925 7.306 -19.240 1.00 96.69 119 GLY A O 1
ATOM 831 N N . THR A 1 120 ? 8.724 5.353 -18.143 1.00 98.06 120 THR A N 1
ATOM 832 C CA . THR A 1 120 ? 7.553 4.862 -18.885 1.00 98.06 120 THR A CA 1
ATOM 833 C C . THR A 1 120 ? 6.279 4.963 -18.051 1.00 98.06 120 THR A C 1
ATOM 835 O O . THR A 1 120 ? 6.338 5.091 -16.827 1.00 98.06 120 THR A O 1
ATOM 838 N N . THR A 1 121 ? 5.124 4.909 -18.717 1.00 98.44 121 THR A N 1
ATOM 839 C CA . THR A 1 121 ? 3.813 4.849 -18.063 1.00 98.44 121 THR A CA 1
ATOM 840 C C . THR A 1 121 ? 2.951 3.753 -18.683 1.00 98.44 121 THR A C 1
ATOM 842 O O . THR A 1 121 ? 3.115 3.409 -19.860 1.00 98.44 121 THR A O 1
ATOM 845 N N . SER A 1 122 ? 2.028 3.205 -17.895 1.00 98.62 122 SER A N 1
ATOM 846 C CA . SER A 1 122 ? 1.033 2.230 -18.338 1.00 98.62 122 SER A CA 1
ATOM 847 C C . SER A 1 122 ? -0.311 2.510 -17.664 1.00 98.62 122 SER A C 1
ATOM 849 O O . SER A 1 122 ? -0.335 2.795 -16.469 1.00 98.62 122 SER A O 1
ATOM 851 N N . PRO A 1 123 ? -1.447 2.362 -18.371 1.00 98.62 123 PRO A N 1
ATOM 852 C CA . PRO A 1 123 ? -2.747 2.327 -17.717 1.00 98.62 123 PRO A CA 1
ATOM 853 C C . PRO A 1 123 ? -2.796 1.253 -16.622 1.00 98.62 123 PRO A C 1
ATOM 855 O O . PRO A 1 123 ? -2.247 0.158 -16.805 1.00 98.62 123 PRO A O 1
ATOM 858 N N . LEU A 1 124 ? -3.472 1.591 -15.526 1.00 98.62 124 LEU A N 1
ATOM 859 C CA . LEU A 1 124 ? -3.657 0.787 -14.323 1.00 98.62 124 LEU A CA 1
ATOM 860 C C . LEU A 1 124 ? -5.151 0.552 -14.080 1.00 98.62 124 LEU A C 1
ATOM 862 O O . LEU A 1 124 ? -5.959 1.480 -14.159 1.00 98.62 124 LEU A O 1
ATOM 866 N N . THR A 1 125 ? -5.497 -0.681 -13.728 1.00 98.50 125 THR A N 1
ATOM 867 C CA . THR A 1 125 ? -6.767 -1.022 -13.085 1.00 98.50 125 THR A CA 1
ATOM 868 C C . THR A 1 125 ? -6.468 -1.611 -11.715 1.00 98.50 125 THR A C 1
ATOM 870 O O . THR A 1 125 ? -5.638 -2.514 -11.592 1.00 98.50 125 THR A O 1
ATOM 873 N N . MET A 1 126 ? -7.155 -1.106 -10.697 1.00 98.38 126 MET A N 1
ATOM 874 C CA . MET A 1 126 ? -7.044 -1.573 -9.323 1.00 98.38 126 MET A CA 1
ATOM 875 C C . MET A 1 126 ? -8.438 -1.880 -8.779 1.00 98.38 126 MET A C 1
ATOM 877 O O . MET A 1 126 ? -9.342 -1.072 -8.940 1.00 98.38 126 MET A O 1
ATOM 881 N N . SER A 1 127 ? -8.626 -3.022 -8.128 1.00 98.31 127 SER A N 1
ATOM 882 C CA . SER A 1 127 ? -9.879 -3.378 -7.454 1.00 98.31 127 SER A CA 1
ATOM 883 C C . SER A 1 127 ? -9.574 -3.792 -6.029 1.00 98.31 127 SER A C 1
ATOM 885 O O . SER A 1 127 ? -8.718 -4.645 -5.799 1.00 98.31 127 SER A O 1
ATOM 887 N N . LEU A 1 128 ? -10.280 -3.199 -5.072 1.00 97.88 128 LEU A N 1
ATOM 888 C CA . LEU A 1 128 ? -10.188 -3.559 -3.667 1.00 97.88 128 LEU A CA 1
ATOM 889 C C . LEU A 1 128 ? -11.531 -4.117 -3.209 1.00 97.88 128 LEU A C 1
ATOM 891 O O . LEU A 1 128 ? -12.546 -3.429 -3.273 1.00 97.88 128 LEU A O 1
ATOM 895 N N . THR A 1 129 ? -11.546 -5.364 -2.739 1.00 98.25 129 THR A N 1
ATOM 896 C CA . THR A 1 129 ? -12.773 -6.083 -2.377 1.00 98.25 129 THR A CA 1
ATOM 897 C C . THR A 1 129 ? -12.723 -6.613 -0.946 1.00 98.25 129 THR A C 1
ATOM 899 O O . THR A 1 129 ? -11.790 -7.317 -0.557 1.00 98.25 129 THR A O 1
ATOM 902 N N . TYR A 1 130 ? -13.791 -6.367 -0.180 1.00 97.75 130 TYR A N 1
ATOM 903 C CA . TYR A 1 130 ? -14.024 -6.994 1.124 1.00 97.75 130 TYR A CA 1
ATOM 904 C C . TYR A 1 130 ? -15.008 -8.162 1.008 1.00 97.75 130 TYR A C 1
ATOM 906 O O . TYR A 1 130 ? -16.178 -7.973 0.677 1.00 97.75 130 TYR A O 1
ATOM 914 N N . THR A 1 131 ? -14.555 -9.377 1.335 1.00 95.12 131 THR A N 1
ATOM 915 C CA . THR A 1 131 ? -15.404 -10.587 1.339 1.00 95.12 131 THR A CA 1
ATOM 916 C C . THR A 1 131 ? -15.442 -11.231 2.726 1.00 95.12 131 THR A C 1
ATOM 918 O O . THR A 1 131 ? -15.233 -12.433 2.876 1.00 95.12 131 THR A O 1
ATOM 921 N N . GLY A 1 132 ? -15.689 -10.422 3.761 1.00 92.50 132 GLY A N 1
ATOM 922 C CA . GLY A 1 132 ? -15.705 -10.903 5.146 1.00 92.50 132 GLY A CA 1
ATOM 923 C C . GLY A 1 132 ? -14.316 -11.285 5.660 1.00 92.50 132 GLY A C 1
ATOM 924 O O . GLY A 1 132 ? -14.189 -12.273 6.381 1.00 92.50 132 GLY A O 1
ATOM 925 N N . GLY A 1 133 ? -13.286 -10.540 5.244 1.00 94.75 133 GLY A N 1
ATOM 926 C CA . GLY A 1 133 ? -11.946 -10.655 5.812 1.00 94.75 133 GLY A CA 1
ATOM 927 C C . GLY A 1 133 ? -11.935 -10.317 7.304 1.00 94.75 133 GLY A C 1
ATOM 928 O O . GLY A 1 133 ? -12.850 -9.658 7.813 1.00 94.75 133 GLY A O 1
ATOM 929 N N . GLU A 1 134 ? -10.919 -10.804 8.013 1.00 97.62 134 GLU A N 1
ATOM 930 C CA . GLU A 1 134 ? -10.765 -10.526 9.437 1.00 97.62 134 GLU A CA 1
ATOM 931 C C . GLU A 1 134 ? -10.451 -9.043 9.656 1.00 97.62 134 GLU A C 1
ATOM 933 O O . GLU A 1 134 ? -9.723 -8.423 8.879 1.00 97.62 134 GLU A O 1
ATOM 938 N N . VAL A 1 135 ? -11.023 -8.480 10.719 1.00 98.00 135 VAL A N 1
ATOM 939 C CA . VAL A 1 135 ? -10.748 -7.114 11.157 1.00 98.00 135 VAL A CA 1
ATOM 940 C C . VAL A 1 135 ? -10.075 -7.180 12.513 1.00 98.00 135 VAL A C 1
ATOM 942 O O . VAL A 1 135 ? -10.668 -7.667 13.479 1.00 98.00 135 VAL A O 1
ATOM 945 N N . ARG A 1 136 ? -8.839 -6.698 12.589 1.00 98.00 136 ARG A N 1
ATOM 946 C CA . ARG A 1 136 ? -8.025 -6.697 13.803 1.00 98.00 136 ARG A CA 1
ATOM 947 C C . ARG A 1 136 ? -7.826 -5.269 14.284 1.00 98.00 136 ARG A C 1
ATOM 949 O O . ARG A 1 136 ? -7.359 -4.418 13.537 1.00 98.00 136 ARG A O 1
ATOM 956 N N . LEU A 1 137 ? -8.155 -5.022 15.544 1.00 96.81 137 LEU A N 1
ATOM 957 C CA . LEU A 1 137 ? -7.810 -3.804 16.262 1.00 96.81 137 LEU A CA 1
ATOM 958 C C . LEU A 1 137 ? -6.632 -4.102 17.185 1.00 96.81 137 LEU A C 1
ATOM 960 O O . LEU A 1 137 ? -6.746 -4.930 18.088 1.00 96.81 137 LEU A O 1
ATOM 964 N N . THR A 1 138 ? -5.521 -3.409 16.969 1.00 96.31 138 THR A N 1
ATOM 965 C CA . THR A 1 138 ? -4.350 -3.421 17.844 1.00 96.31 138 THR A CA 1
ATOM 966 C C . THR A 1 138 ? -4.285 -2.102 18.603 1.00 96.31 138 THR A C 1
ATOM 968 O O . THR A 1 138 ? -4.110 -1.038 18.010 1.00 96.31 138 THR A O 1
ATOM 971 N N . GLU A 1 139 ? -4.429 -2.169 19.921 1.00 94.50 139 GLU A N 1
ATOM 972 C CA . GLU A 1 139 ? -4.358 -1.024 20.824 1.00 94.50 139 GLU A CA 1
ATOM 973 C C . GLU A 1 139 ? -3.014 -0.984 21.548 1.00 94.50 139 GLU A C 1
ATOM 975 O O . GLU A 1 139 ? -2.532 -2.014 22.025 1.00 94.50 139 GLU A O 1
ATOM 980 N N . VAL A 1 140 ? -2.439 0.214 21.675 1.00 93.19 140 VAL A N 1
ATOM 981 C CA . VAL A 1 140 ? -1.172 0.462 22.378 1.00 93.19 140 VAL A CA 1
ATOM 982 C C . VAL A 1 140 ? -1.407 1.297 23.636 1.00 93.19 140 VAL A C 1
ATOM 984 O O . VAL A 1 140 ? -2.193 2.244 23.644 1.00 93.19 140 VAL A O 1
ATOM 987 N N . ALA A 1 141 ? -0.699 0.978 24.721 1.00 91.25 141 ALA A N 1
ATOM 988 C CA . ALA A 1 141 ? -0.894 1.635 26.016 1.00 91.25 141 ALA A CA 1
ATOM 989 C C . ALA A 1 141 ? -0.585 3.144 26.015 1.00 91.25 141 ALA A C 1
ATOM 991 O O . ALA A 1 141 ? -1.147 3.873 26.831 1.00 91.25 141 ALA A O 1
ATOM 992 N N . LEU A 1 142 ? 0.316 3.599 25.139 1.00 90.38 142 LEU A N 1
ATOM 993 C CA . LEU A 1 142 ? 0.750 4.995 25.039 1.00 90.38 142 LEU A CA 1
ATOM 994 C C . LEU A 1 142 ? 0.162 5.712 23.809 1.00 90.38 142 LEU A C 1
ATOM 996 O O . LEU A 1 142 ? 0.791 6.624 23.284 1.00 90.38 142 LEU A O 1
ATOM 1000 N N . ALA A 1 143 ? -1.011 5.300 23.311 1.00 89.81 143 ALA A N 1
ATOM 1001 C CA . ALA A 1 143 ? -1.647 5.930 22.148 1.00 89.81 143 ALA A CA 1
ATOM 1002 C C . ALA A 1 143 ? -1.772 7.462 22.305 1.00 89.81 143 ALA A C 1
ATOM 1004 O O . ALA A 1 143 ? -2.230 7.959 23.334 1.00 89.81 143 ALA A O 1
ATOM 1005 N N . GLY A 1 144 ? -1.355 8.206 21.278 1.00 87.44 144 GLY A N 1
ATOM 1006 C CA . GLY A 1 144 ? -1.280 9.669 21.260 1.00 87.44 144 GLY A CA 1
ATOM 1007 C C . GLY A 1 144 ? -0.014 10.262 21.897 1.00 87.44 144 GLY A C 1
ATOM 1008 O O . GLY A 1 144 ? 0.185 11.476 21.828 1.00 87.44 144 GLY A O 1
ATOM 1009 N N . GLU A 1 145 ? 0.857 9.449 22.501 1.00 88.94 145 GLU A N 1
ATOM 1010 C CA . GLU A 1 145 ? 2.126 9.895 23.085 1.00 88.94 145 GLU A CA 1
ATOM 1011 C C . GLU A 1 145 ? 3.313 9.605 22.158 1.00 88.94 145 GLU A C 1
ATOM 1013 O O . GLU A 1 145 ? 3.311 8.638 21.401 1.00 88.94 145 GLU A O 1
ATOM 1018 N N . PHE A 1 146 ? 4.368 10.421 22.229 1.00 84.19 146 PHE A N 1
ATOM 1019 C CA . PHE A 1 146 ? 5.595 10.146 21.482 1.00 84.19 146 PHE A CA 1
ATOM 1020 C C . PHE A 1 146 ? 6.419 9.048 22.163 1.00 84.19 146 PHE A C 1
ATOM 1022 O O . PHE A 1 146 ? 6.650 9.133 23.380 1.00 84.19 146 PHE A O 1
ATOM 1029 N N . PRO A 1 147 ? 6.957 8.084 21.394 1.00 74.88 147 PRO A N 1
ATOM 1030 C CA . PRO A 1 147 ? 7.866 7.083 21.927 1.00 74.88 147 PRO A CA 1
ATOM 1031 C C . PRO A 1 147 ? 9.021 7.742 22.695 1.00 74.88 147 PRO A C 1
ATOM 1033 O O . PRO A 1 147 ? 9.664 8.679 22.213 1.00 74.88 147 PRO A O 1
ATOM 1036 N N . ASN A 1 148 ? 9.286 7.274 23.917 1.00 71.88 148 ASN A N 1
ATOM 1037 C CA . ASN A 1 148 ? 10.363 7.778 24.784 1.00 71.88 148 ASN A CA 1
ATOM 1038 C C . ASN A 1 148 ? 10.321 9.296 25.090 1.00 71.88 148 ASN A C 1
ATOM 1040 O O . ASN A 1 148 ? 11.329 9.868 25.510 1.00 71.88 148 ASN A O 1
ATOM 1044 N N . GLY A 1 149 ? 9.181 9.970 24.887 1.00 66.19 149 GLY A N 1
ATOM 1045 C CA . GLY A 1 149 ? 9.019 11.405 25.149 1.00 66.19 149 GLY A CA 1
ATOM 1046 C C . GLY A 1 149 ? 9.803 12.327 24.204 1.00 66.19 149 GLY A C 1
ATOM 1047 O O . GLY A 1 149 ? 9.961 13.514 24.501 1.00 66.19 149 GLY A O 1
ATOM 1048 N N . GLN A 1 150 ? 10.310 11.807 23.082 1.00 65.44 150 GLN A N 1
ATOM 1049 C CA . GLN A 1 150 ? 11.025 12.598 22.083 1.00 65.44 150 GLN A CA 1
ATOM 1050 C C . GLN A 1 150 ? 10.026 13.305 21.161 1.00 65.44 150 GLN A C 1
ATOM 1052 O O . GLN A 1 150 ? 9.500 12.720 20.219 1.00 65.44 150 GLN A O 1
ATOM 1057 N N . ALA A 1 151 ? 9.766 14.584 21.439 1.00 60.78 151 ALA A N 1
ATOM 1058 C CA . ALA A 1 151 ? 8.964 15.432 20.563 1.00 60.78 151 ALA A CA 1
ATOM 1059 C C . ALA A 1 151 ? 9.670 15.578 19.200 1.00 60.78 151 ALA A C 1
ATOM 1061 O O . ALA A 1 151 ? 10.691 16.261 19.109 1.00 60.78 151 ALA A O 1
ATOM 1062 N N . GLY A 1 152 ? 9.147 14.912 18.165 1.00 60.34 152 GLY A N 1
ATOM 1063 C CA . GLY A 1 152 ? 9.685 14.959 16.801 1.00 60.34 152 GLY A CA 1
ATOM 1064 C C . GLY A 1 152 ? 9.539 13.675 15.973 1.00 60.34 152 GLY A C 1
ATOM 1065 O O . GLY A 1 152 ? 9.790 13.738 14.775 1.00 60.34 152 GLY A O 1
ATOM 1066 N N . GLY A 1 153 ? 9.165 12.541 16.579 1.00 71.38 153 GLY A N 1
ATOM 1067 C CA . GLY A 1 153 ? 8.753 11.327 15.848 1.00 71.38 153 GLY A CA 1
ATOM 1068 C C . GLY A 1 153 ? 7.239 11.266 15.636 1.00 71.38 153 GLY A C 1
ATOM 1069 O O . GLY A 1 153 ? 6.556 12.206 16.020 1.00 71.38 153 GLY A O 1
ATOM 1070 N N . SER A 1 154 ? 6.716 10.164 15.093 1.00 80.00 154 SER A N 1
ATOM 1071 C CA . SER A 1 154 ? 5.265 9.930 15.042 1.00 80.00 154 SER A CA 1
ATOM 1072 C C . SER A 1 154 ? 4.728 9.454 16.393 1.00 80.00 154 SER A C 1
ATOM 1074 O O . SER A 1 154 ? 5.414 8.689 17.086 1.00 80.00 154 SER A O 1
ATOM 1076 N N . PRO A 1 155 ? 3.535 9.910 16.812 1.00 87.00 155 PRO A N 1
ATOM 1077 C CA . PRO A 1 155 ? 2.927 9.442 18.043 1.00 87.00 155 PRO A CA 1
ATOM 1078 C C . PRO A 1 155 ? 2.570 7.959 17.930 1.00 87.00 155 PRO A C 1
ATOM 1080 O O . PRO A 1 155 ? 2.262 7.430 16.864 1.00 87.00 155 PRO A O 1
ATOM 1083 N N . CYS A 1 156 ? 2.589 7.279 19.067 1.00 88.88 156 CYS A N 1
ATOM 1084 C CA . CYS A 1 156 ? 2.062 5.935 19.194 1.00 88.88 156 CYS A CA 1
ATOM 1085 C C . CYS A 1 156 ? 0.585 5.914 18.805 1.00 88.88 156 CYS A C 1
ATOM 1087 O O . CYS A 1 156 ? -0.181 6.795 19.195 1.00 88.88 156 CYS A O 1
ATOM 1089 N N . SER A 1 157 ? 0.172 4.900 18.053 1.00 91.81 157 SER A N 1
ATOM 1090 C CA . SER A 1 157 ? -1.160 4.868 17.464 1.00 91.81 157 SER A CA 1
ATOM 1091 C C . SER A 1 157 ? -1.775 3.478 17.544 1.00 91.81 157 SER A C 1
ATOM 1093 O O . SER A 1 157 ? -1.081 2.473 17.393 1.00 91.81 157 SER A O 1
ATOM 1095 N N . ASN A 1 158 ? -3.086 3.435 17.784 1.00 94.00 158 ASN A N 1
ATOM 1096 C CA . ASN A 1 158 ? -3.853 2.208 17.613 1.00 94.00 158 ASN A CA 1
ATOM 1097 C C . ASN A 1 158 ? -4.000 1.950 16.118 1.00 94.00 158 ASN A C 1
ATOM 1099 O O . ASN A 1 158 ? -4.174 2.890 15.342 1.00 94.00 158 ASN A O 1
ATOM 1103 N N . LYS A 1 159 ? -3.980 0.679 15.732 1.00 95.06 159 LYS A N 1
ATOM 1104 C CA . LYS A 1 159 ? -4.049 0.257 14.339 1.00 95.06 159 LYS A CA 1
ATOM 1105 C C . LYS A 1 159 ? -5.259 -0.635 14.111 1.00 95.06 159 LYS A C 1
ATOM 1107 O O . LYS A 1 159 ? -5.418 -1.639 14.803 1.00 95.06 159 LYS A O 1
ATOM 1112 N N . LEU A 1 160 ? -6.081 -0.287 13.131 1.00 96.06 160 LEU A N 1
ATOM 1113 C CA . LEU A 1 160 ? -7.032 -1.205 12.515 1.00 96.06 160 LEU A CA 1
ATOM 1114 C C . LEU A 1 160 ? -6.394 -1.827 11.282 1.00 96.06 160 LEU A C 1
ATOM 1116 O O . LEU A 1 160 ? -5.813 -1.115 10.473 1.00 96.06 160 LEU A O 1
ATOM 1120 N N . GLU A 1 161 ? -6.535 -3.139 11.139 1.00 97.62 161 GLU A N 1
ATOM 1121 C CA . GLU A 1 161 ? -6.154 -3.901 9.953 1.00 97.62 161 GLU A CA 1
ATOM 1122 C C . GLU A 1 161 ? -7.377 -4.661 9.455 1.00 97.62 161 GLU A C 1
ATOM 1124 O O . GLU A 1 161 ? -7.986 -5.426 10.206 1.00 97.62 161 GLU A O 1
ATOM 1129 N N . ILE A 1 162 ? -7.738 -4.452 8.195 1.00 98.06 162 ILE A N 1
ATOM 1130 C CA . ILE A 1 162 ? -8.893 -5.088 7.564 1.00 98.06 162 ILE A CA 1
ATOM 1131 C C . ILE A 1 162 ? -8.391 -5.915 6.384 1.00 98.06 162 ILE A C 1
ATOM 1133 O O . ILE A 1 162 ? -7.854 -5.355 5.430 1.00 98.06 162 ILE A O 1
ATOM 1137 N N . ASP A 1 163 ? -8.569 -7.235 6.436 1.00 98.44 163 ASP A N 1
ATOM 1138 C CA . ASP A 1 163 ? -8.135 -8.115 5.349 1.00 98.44 163 ASP A CA 1
ATOM 1139 C C . ASP A 1 163 ? -9.027 -7.940 4.110 1.00 98.44 163 ASP A C 1
ATOM 1141 O O . ASP A 1 163 ? -10.253 -8.101 4.160 1.00 98.44 163 ASP A O 1
ATOM 1145 N N . LEU A 1 164 ? -8.394 -7.646 2.977 1.00 98.50 164 LEU A N 1
ATOM 1146 C CA . LEU A 1 164 ? -9.023 -7.399 1.682 1.00 98.50 164 LEU A CA 1
ATOM 1147 C C . LEU A 1 164 ? -8.337 -8.199 0.582 1.00 98.50 164 LEU A C 1
ATOM 1149 O O . LEU A 1 164 ? -7.211 -8.667 0.729 1.00 98.50 164 LEU A O 1
ATOM 1153 N N . THR A 1 165 ? -9.023 -8.332 -0.547 1.00 98.50 165 THR A N 1
ATOM 1154 C CA . THR A 1 165 ? -8.402 -8.760 -1.801 1.00 98.50 165 THR A CA 1
ATOM 1155 C C . THR A 1 165 ? -8.130 -7.532 -2.652 1.00 98.50 165 THR A C 1
ATOM 1157 O O . THR A 1 165 ? -9.042 -6.739 -2.884 1.00 98.50 165 THR A O 1
ATOM 1160 N N . LEU A 1 166 ? -6.887 -7.395 -3.104 1.00 98.44 166 LEU A N 1
ATOM 1161 C CA . LEU A 1 166 ? -6.443 -6.391 -4.056 1.00 98.44 166 LEU A CA 1
ATOM 1162 C C . LEU A 1 166 ? -6.120 -7.072 -5.384 1.00 98.44 166 LEU A C 1
ATOM 1164 O O . LEU A 1 166 ? -5.229 -7.920 -5.437 1.00 98.44 166 LEU A O 1
ATOM 1168 N N . ASP A 1 167 ? -6.805 -6.663 -6.446 1.00 98.56 167 ASP A N 1
ATOM 1169 C CA . ASP A 1 167 ? -6.374 -6.910 -7.818 1.00 98.56 167 ASP A CA 1
ATOM 1170 C C . ASP A 1 167 ? -5.647 -5.659 -8.335 1.00 98.56 167 ASP A C 1
ATOM 1172 O O . ASP A 1 167 ? -6.199 -4.559 -8.274 1.00 98.56 167 ASP A O 1
ATOM 1176 N N . PHE A 1 168 ? -4.419 -5.806 -8.836 1.00 98.56 168 PHE A N 1
ATOM 1177 C CA . PHE A 1 168 ? -3.580 -4.694 -9.300 1.00 98.56 168 PHE A CA 1
ATOM 1178 C C . PHE A 1 168 ? -2.944 -5.048 -10.647 1.00 98.56 168 PHE A C 1
ATOM 1180 O O . PHE A 1 168 ? -2.085 -5.929 -10.731 1.00 98.56 168 PHE A O 1
ATOM 1187 N N . VAL A 1 169 ? -3.397 -4.394 -11.721 1.00 98.69 169 VAL A N 1
ATOM 1188 C CA . VAL A 1 169 ? -3.092 -4.810 -13.097 1.00 98.69 169 VAL A CA 1
ATOM 1189 C C . VAL A 1 169 ? -2.676 -3.630 -13.962 1.00 98.69 169 VAL A C 1
ATOM 1191 O O . VAL A 1 169 ? -3.435 -2.675 -14.133 1.00 98.69 169 VAL A O 1
ATOM 1194 N N . THR A 1 170 ? -1.512 -3.736 -14.600 1.00 98.69 170 THR A N 1
ATOM 1195 C CA . THR A 1 170 ? -1.059 -2.785 -15.620 1.00 98.69 170 THR A CA 1
ATOM 1196 C C . THR A 1 170 ? -1.201 -3.378 -17.023 1.00 98.69 170 THR A C 1
ATOM 1198 O O . THR A 1 170 ? -1.032 -4.575 -17.247 1.00 98.69 170 THR A O 1
ATOM 1201 N N . VAL A 1 171 ? -1.533 -2.543 -18.013 1.00 98.44 171 VAL A N 1
ATOM 1202 C CA . VAL A 1 171 ? -1.734 -2.990 -19.410 1.00 98.44 171 VAL A CA 1
ATOM 1203 C C . VAL A 1 171 ? -0.456 -3.522 -20.067 1.00 98.44 171 VAL A C 1
ATOM 1205 O O . VAL A 1 171 ? -0.537 -4.370 -20.958 1.00 98.44 171 VAL A O 1
ATOM 1208 N N . ASP A 1 172 ? 0.713 -3.039 -19.651 1.00 97.94 172 ASP A N 1
ATOM 1209 C CA . ASP A 1 172 ? 2.010 -3.565 -20.089 1.00 97.94 172 ASP A CA 1
ATOM 1210 C C . ASP A 1 172 ? 2.324 -4.973 -19.549 1.00 97.94 172 ASP A C 1
ATOM 1212 O O . ASP A 1 172 ? 3.263 -5.599 -20.034 1.00 97.94 172 ASP A O 1
ATOM 1216 N N . GLY A 1 173 ? 1.519 -5.489 -18.614 1.00 98.06 173 GLY A N 1
ATOM 1217 C CA . GLY A 1 173 ? 1.657 -6.824 -18.040 1.00 98.06 173 GLY A CA 1
ATOM 1218 C C . GLY A 1 173 ? 2.705 -6.934 -16.935 1.00 98.06 173 GLY A C 1
ATOM 1219 O O . GLY A 1 173 ? 2.891 -8.031 -16.413 1.00 98.06 173 GLY A O 1
ATOM 1220 N N . LEU A 1 174 ? 3.369 -5.837 -16.548 1.00 98.19 174 LEU A N 1
ATOM 1221 C CA . LEU A 1 174 ? 4.349 -5.860 -15.455 1.00 98.19 174 LEU A CA 1
ATOM 1222 C C . LEU A 1 174 ? 3.705 -6.239 -14.123 1.00 98.19 174 LEU A C 1
ATOM 1224 O O . LEU A 1 174 ? 4.308 -6.980 -13.349 1.00 98.19 174 LEU A O 1
ATOM 1228 N N . PHE A 1 175 ? 2.465 -5.802 -13.907 1.00 98.56 175 PHE A N 1
ATOM 1229 C CA . PHE A 1 175 ? 1.619 -6.236 -12.805 1.00 98.56 175 PHE A CA 1
ATOM 1230 C C . PHE A 1 175 ? 0.387 -6.966 -13.331 1.00 98.56 175 PHE A C 1
ATOM 1232 O O . PHE A 1 175 ? -0.304 -6.476 -14.230 1.00 98.56 175 PHE A O 1
ATOM 1239 N N . ALA A 1 176 ? 0.091 -8.121 -12.741 1.00 98.06 176 ALA A N 1
ATOM 1240 C CA . ALA A 1 176 ? -1.125 -8.886 -12.996 1.00 98.06 176 ALA A CA 1
ATOM 1241 C C . ALA A 1 176 ? -1.607 -9.560 -11.701 1.00 98.06 176 ALA A C 1
ATOM 1243 O O . ALA A 1 176 ? -1.973 -10.738 -11.695 1.00 98.06 176 ALA A O 1
ATOM 1244 N N . GLU A 1 177 ? -1.553 -8.812 -10.600 1.00 97.56 177 GLU A N 1
ATOM 1245 C CA . GLU A 1 177 ? -1.619 -9.360 -9.250 1.00 97.56 177 GLU A CA 1
ATOM 1246 C C . GLU A 1 177 ? -3.053 -9.525 -8.757 1.00 97.56 177 GLU A C 1
ATOM 1248 O O . GLU A 1 177 ? -3.931 -8.718 -9.065 1.00 97.56 177 GLU A O 1
ATOM 1253 N N . SER A 1 178 ? -3.257 -10.561 -7.943 1.00 97.62 178 SER A N 1
ATOM 1254 C CA . SER A 1 178 ? -4.446 -10.764 -7.114 1.00 97.62 178 SER A CA 1
ATOM 1255 C C . SER A 1 178 ? -3.983 -11.288 -5.757 1.00 97.62 178 SER A C 1
ATOM 1257 O O . SER A 1 178 ? -3.538 -12.434 -5.643 1.00 97.62 178 SER A O 1
ATOM 1259 N N . MET A 1 179 ? -4.012 -10.432 -4.736 1.00 96.56 179 MET A N 1
ATOM 1260 C CA . MET A 1 179 ? -3.337 -10.667 -3.457 1.00 96.56 179 MET A CA 1
ATOM 1261 C C . MET A 1 179 ? -4.199 -10.290 -2.256 1.00 96.56 179 MET A C 1
ATOM 1263 O O . MET A 1 179 ? -5.082 -9.437 -2.336 1.00 96.56 179 MET A O 1
ATOM 1267 N N . THR A 1 180 ? -3.945 -10.944 -1.122 1.00 97.06 180 THR A N 1
ATOM 1268 C CA . THR A 1 180 ? -4.542 -10.552 0.158 1.00 97.06 180 THR A CA 1
ATOM 1269 C C . THR A 1 180 ? -3.711 -9.435 0.770 1.00 97.06 180 THR A C 1
ATOM 1271 O O . THR A 1 180 ? -2.522 -9.622 1.019 1.00 97.06 180 THR A O 1
ATOM 1274 N N . VAL A 1 181 ? -4.347 -8.303 1.057 1.00 97.94 181 VAL A N 1
ATOM 1275 C CA . VAL A 1 181 ? -3.719 -7.125 1.667 1.00 97.94 181 VAL A CA 1
ATOM 1276 C C . VAL A 1 181 ? -4.457 -6.718 2.935 1.00 97.94 181 VAL A C 1
ATOM 1278 O O . VAL A 1 181 ? -5.616 -7.084 3.123 1.00 97.94 181 VAL A O 1
ATOM 1281 N N . ALA A 1 182 ? -3.802 -5.931 3.785 1.00 97.94 182 ALA A N 1
ATOM 1282 C CA . ALA A 1 182 ? -4.448 -5.264 4.906 1.00 97.94 182 ALA A CA 1
ATOM 1283 C C . ALA A 1 182 ? -4.687 -3.792 4.554 1.00 97.94 182 ALA A C 1
ATOM 1285 O O . ALA A 1 182 ? -3.750 -3.083 4.183 1.00 97.94 182 ALA A O 1
ATOM 1286 N N . LEU A 1 183 ? -5.932 -3.335 4.690 1.00 97.69 183 LEU A N 1
ATOM 1287 C CA . LEU A 1 183 ? -6.228 -1.910 4.791 1.00 97.69 183 LEU A CA 1
ATOM 1288 C C . LEU A 1 183 ? -5.953 -1.480 6.228 1.00 97.69 183 LEU A C 1
ATOM 1290 O O . LEU A 1 183 ? -6.605 -1.955 7.161 1.00 97.69 183 LEU A O 1
ATOM 1294 N N . GLU A 1 184 ? -4.963 -0.619 6.391 1.00 96.62 184 GLU A N 1
ATOM 1295 C CA . GLU A 1 184 ? -4.532 -0.078 7.665 1.00 96.62 184 GLU A CA 1
ATOM 1296 C C . GLU A 1 184 ? -5.174 1.286 7.919 1.00 96.62 184 GLU A C 1
ATOM 1298 O O . GLU A 1 184 ? -5.180 2.157 7.047 1.00 96.62 184 GLU A O 1
ATOM 1303 N N . VAL A 1 185 ? -5.659 1.493 9.142 1.00 94.94 185 VAL A N 1
ATOM 1304 C CA . VAL A 1 185 ? -6.091 2.804 9.640 1.00 94.94 185 VAL A CA 1
ATOM 1305 C C . VAL A 1 185 ? -5.445 3.039 10.996 1.00 94.94 185 VAL A C 1
ATOM 1307 O O . VAL A 1 185 ? -5.475 2.165 11.864 1.00 94.94 185 VAL A O 1
ATOM 1310 N N . TYR A 1 186 ? -4.880 4.225 11.193 1.00 93.44 186 TYR A N 1
ATOM 1311 C CA . TYR A 1 186 ? -4.193 4.605 12.424 1.00 93.44 186 TYR A CA 1
ATOM 1312 C C . TYR A 1 186 ? -4.980 5.689 13.153 1.00 93.44 186 TYR A C 1
ATOM 1314 O O . TYR A 1 186 ? -5.370 6.685 12.553 1.00 93.44 186 TYR A O 1
ATOM 1322 N N . SER A 1 187 ? -5.183 5.528 14.460 1.00 92.06 187 SER A N 1
ATOM 1323 C CA . SER A 1 187 ? -5.947 6.490 15.271 1.00 92.06 187 SER A CA 1
ATOM 1324 C C . SER A 1 187 ? -5.258 7.846 15.468 1.00 92.06 187 SER A C 1
ATOM 1326 O O . SER A 1 187 ? -5.889 8.815 15.873 1.00 92.06 187 SER A O 1
ATOM 1328 N N . HIS A 1 188 ? -3.947 7.904 15.247 1.00 84.62 188 HIS A N 1
ATOM 1329 C CA . HIS A 1 188 ? -3.091 9.063 15.499 1.00 84.62 188 HIS A CA 1
ATOM 1330 C C . HIS A 1 188 ? -1.981 9.045 14.451 1.00 84.62 188 HIS A C 1
ATOM 1332 O O . HIS A 1 188 ? -0.894 8.533 14.706 1.00 84.62 188 HIS A O 1
ATOM 1338 N N . ASN A 1 189 ? -2.294 9.527 13.253 1.00 71.31 189 ASN A N 1
ATOM 1339 C CA . ASN A 1 189 ? -1.325 9.677 12.178 1.00 71.31 189 ASN A CA 1
ATOM 1340 C C . ASN A 1 189 ? -1.043 11.168 11.964 1.00 71.31 189 ASN A C 1
ATOM 1342 O O . ASN A 1 189 ? -1.961 11.983 12.065 1.00 71.31 189 ASN A O 1
ATOM 1346 N N . ASP A 1 190 ? 0.211 11.523 11.693 1.00 63.53 190 ASP A N 1
ATOM 1347 C CA . ASP A 1 190 ? 0.594 12.921 11.443 1.00 63.53 190 ASP A CA 1
ATOM 1348 C C . ASP A 1 190 ? 0.120 13.407 10.058 1.00 63.53 190 ASP A C 1
ATOM 1350 O O . ASP A 1 190 ? -0.062 14.608 9.854 1.00 63.53 190 ASP A O 1
ATOM 1354 N N . ASP A 1 191 ? -0.139 12.464 9.146 1.00 60.16 191 ASP A N 1
ATOM 1355 C CA . ASP A 1 191 ? -0.606 12.691 7.779 1.00 60.16 191 ASP A CA 1
ATOM 1356 C C . ASP A 1 191 ? -2.060 12.201 7.634 1.00 60.16 191 ASP A C 1
ATOM 1358 O O . ASP A 1 191 ? -2.297 10.998 7.523 1.00 60.16 191 ASP A O 1
ATOM 1362 N N . ASP A 1 192 ? -3.019 13.134 7.722 1.00 58.59 192 ASP A N 1
ATOM 1363 C CA . ASP A 1 192 ? -4.456 13.104 7.350 1.00 58.59 192 ASP A CA 1
ATOM 1364 C C . ASP A 1 192 ? -5.310 11.818 7.569 1.00 58.59 192 ASP A C 1
ATOM 1366 O O . ASP A 1 192 ? -6.447 11.755 7.113 1.00 58.59 192 ASP A O 1
ATOM 1370 N N . GLY A 1 193 ? -4.846 10.821 8.332 1.00 62.69 193 GLY A N 1
ATOM 1371 C CA . GLY A 1 193 ? -5.647 9.761 8.975 1.00 62.69 193 GLY A CA 1
ATOM 1372 C C . GLY A 1 193 ? -6.410 8.778 8.071 1.00 62.69 193 GLY A C 1
ATOM 1373 O O . GLY A 1 193 ? -7.116 7.914 8.596 1.00 62.69 193 GLY A O 1
ATOM 1374 N N . GLY A 1 194 ? -6.289 8.891 6.747 1.00 84.50 194 GLY A N 1
ATOM 1375 C CA . GLY A 1 194 ? -7.036 8.074 5.791 1.00 84.50 194 GLY A CA 1
ATOM 1376 C C . GLY A 1 194 ? -6.629 6.592 5.777 1.00 84.50 194 GLY A C 1
ATOM 1377 O O . GLY A 1 194 ? -5.531 6.237 6.227 1.00 84.50 194 GLY A O 1
ATOM 1378 N N . PRO A 1 195 ? -7.491 5.702 5.251 1.00 94.25 195 PRO A N 1
ATOM 1379 C CA . PRO A 1 195 ? -7.134 4.311 5.016 1.00 94.25 195 PRO A CA 1
ATOM 1380 C C . PRO A 1 195 ? -5.951 4.181 4.055 1.00 94.25 195 PRO A C 1
ATOM 1382 O O . PRO A 1 195 ? -5.862 4.898 3.057 1.00 94.25 195 PRO A O 1
ATOM 1385 N N . ARG A 1 196 ? -5.064 3.220 4.318 1.00 95.56 196 ARG A N 1
ATOM 1386 C CA . ARG A 1 196 ? -3.916 2.938 3.450 1.00 95.56 196 ARG A CA 1
ATOM 1387 C C . ARG A 1 196 ? -3.634 1.452 3.308 1.00 95.56 196 ARG A C 1
ATOM 1389 O O . ARG A 1 196 ? -4.004 0.656 4.161 1.00 95.56 196 ARG A O 1
ATOM 1396 N N . ILE A 1 197 ? -2.914 1.080 2.263 1.00 97.25 197 ILE A N 1
ATOM 1397 C CA . ILE A 1 197 ? -2.291 -0.233 2.108 1.00 97.25 197 ILE A CA 1
ATOM 1398 C C . ILE A 1 197 ? -0.782 -0.034 2.178 1.00 97.25 197 ILE A C 1
ATOM 1400 O O . ILE A 1 197 ? -0.245 0.874 1.547 1.00 97.25 197 ILE A O 1
ATOM 1404 N N . TYR A 1 198 ? -0.111 -0.904 2.924 1.00 96.31 198 TYR A N 1
ATOM 1405 C CA . TYR A 1 198 ? 1.337 -1.062 2.915 1.00 96.31 198 TYR A CA 1
ATOM 1406 C C . TYR A 1 198 ? 1.624 -2.553 2.743 1.00 96.31 198 TYR A C 1
ATOM 1408 O O . TYR A 1 198 ? 1.385 -3.342 3.658 1.00 96.31 198 TYR A O 1
ATOM 1416 N N . HIS A 1 199 ? 2.048 -2.963 1.549 1.00 97.62 199 HIS A N 1
ATOM 1417 C CA . HIS A 1 199 ? 2.145 -4.377 1.198 1.00 97.62 199 HIS A CA 1
ATOM 1418 C C . HIS A 1 199 ? 3.448 -4.698 0.466 1.00 97.62 199 HIS A C 1
ATOM 1420 O O . HIS A 1 199 ? 3.655 -4.250 -0.660 1.00 97.62 199 HIS A O 1
ATOM 1426 N N . SER A 1 200 ? 4.306 -5.501 1.093 1.00 97.06 200 SER A N 1
ATOM 1427 C CA . SER A 1 200 ? 5.491 -6.077 0.452 1.00 97.06 200 SER A CA 1
ATOM 1428 C C . SER A 1 200 ? 5.084 -7.103 -0.604 1.00 97.06 200 SER A C 1
ATOM 1430 O O . SER A 1 200 ? 4.291 -8.006 -0.331 1.00 97.06 200 SER A O 1
ATOM 1432 N N . LEU A 1 201 ? 5.630 -6.972 -1.807 1.00 96.62 201 LEU A N 1
ATOM 1433 C CA . LEU A 1 201 ? 5.375 -7.867 -2.926 1.00 96.62 201 LEU A CA 1
ATOM 1434 C C . LEU A 1 201 ? 6.217 -9.136 -2.788 1.00 96.62 201 LEU A C 1
ATOM 1436 O O . LEU A 1 201 ? 7.446 -9.095 -2.726 1.00 96.62 201 LEU A O 1
ATOM 1440 N N . ASP A 1 202 ? 5.561 -10.294 -2.818 1.00 95.50 202 ASP A N 1
ATOM 1441 C CA . ASP A 1 202 ? 6.259 -11.573 -2.925 1.00 95.50 202 ASP A CA 1
ATOM 1442 C C . ASP A 1 202 ? 6.686 -11.812 -4.378 1.00 95.50 202 ASP A C 1
ATOM 1444 O O . ASP A 1 202 ? 5.945 -12.374 -5.185 1.00 95.50 202 ASP A O 1
ATOM 1448 N N . MET A 1 203 ? 7.921 -11.434 -4.708 1.00 94.12 203 MET A N 1
ATOM 1449 C CA . MET A 1 203 ? 8.485 -11.638 -6.048 1.00 94.12 203 MET A CA 1
ATOM 1450 C C . MET A 1 203 ? 8.618 -13.119 -6.450 1.00 94.12 203 MET A C 1
ATOM 1452 O O . MET A 1 203 ? 8.820 -13.421 -7.625 1.00 94.12 203 MET A O 1
ATOM 1456 N N . GLY A 1 204 ? 8.494 -14.061 -5.508 1.00 94.00 204 GLY A N 1
ATOM 1457 C CA . GLY A 1 204 ? 8.404 -15.494 -5.795 1.00 94.00 204 GLY A CA 1
ATOM 1458 C C . GLY A 1 204 ? 7.003 -15.956 -6.215 1.00 94.00 204 GLY A C 1
ATOM 1459 O O . GLY A 1 204 ? 6.878 -17.017 -6.835 1.00 94.00 204 GLY A O 1
ATOM 1460 N N . ALA A 1 205 ? 5.969 -15.176 -5.892 1.00 93.44 205 ALA A N 1
ATOM 1461 C CA . ALA A 1 205 ? 4.567 -15.417 -6.233 1.00 93.44 205 ALA A CA 1
ATOM 1462 C C . ALA A 1 205 ? 3.985 -14.390 -7.225 1.00 93.44 205 ALA A C 1
ATOM 1464 O O . ALA A 1 205 ? 2.843 -14.568 -7.653 1.00 93.44 205 ALA A O 1
ATOM 1465 N N . HIS A 1 206 ? 4.767 -13.371 -7.603 1.00 95.62 206 HIS A N 1
ATOM 1466 C CA . HIS A 1 206 ? 4.394 -12.319 -8.552 1.00 95.62 206 HIS A CA 1
ATOM 1467 C C . HIS A 1 206 ? 3.878 -12.905 -9.868 1.00 95.62 206 HIS A C 1
ATOM 1469 O O . HIS A 1 206 ? 4.508 -13.778 -10.475 1.00 95.62 206 HIS A O 1
ATOM 1475 N N . MET A 1 207 ? 2.699 -12.454 -10.285 1.00 96.56 207 MET A N 1
ATOM 1476 C CA . MET A 1 207 ? 1.981 -13.002 -11.434 1.00 96.56 207 MET A CA 1
ATOM 1477 C C . MET A 1 207 ? 2.281 -12.261 -12.738 1.00 96.56 207 MET A C 1
ATOM 1479 O O . MET A 1 207 ? 2.171 -12.861 -13.814 1.00 96.56 207 MET A O 1
ATOM 1483 N N . GLY A 1 208 ? 2.623 -10.976 -12.653 1.00 97.25 208 GLY A N 1
ATOM 1484 C CA . GLY A 1 208 ? 3.041 -10.154 -13.781 1.00 97.25 208 GLY A CA 1
ATOM 1485 C C . GLY A 1 208 ? 4.450 -10.472 -14.291 1.00 97.25 208 GLY A C 1
ATOM 1486 O O . GLY A 1 208 ? 5.115 -11.412 -13.859 1.00 97.25 208 GLY A O 1
ATOM 1487 N N . GLU A 1 209 ? 4.907 -9.676 -15.254 1.00 98.00 209 GLU A N 1
ATOM 1488 C CA . GLU A 1 209 ? 6.214 -9.850 -15.900 1.00 98.00 209 GLU A CA 1
ATOM 1489 C C . GLU A 1 209 ? 7.365 -9.118 -15.186 1.00 98.00 209 GLU A C 1
ATOM 1491 O O . GLU A 1 209 ? 8.517 -9.356 -15.543 1.00 98.00 209 GLU A O 1
ATOM 1496 N N . LEU A 1 210 ? 7.082 -8.267 -14.187 1.00 97.44 210 LEU A N 1
ATOM 1497 C CA . LEU A 1 210 ? 8.120 -7.587 -13.404 1.00 97.44 210 LEU A CA 1
ATOM 1498 C C . LEU A 1 210 ? 8.998 -8.604 -12.661 1.00 97.44 210 LEU A C 1
ATOM 1500 O O . LEU A 1 210 ? 8.500 -9.477 -11.949 1.00 97.44 210 LEU A O 1
ATOM 1504 N N . ALA A 1 211 ? 10.314 -8.453 -12.773 1.00 95.69 211 ALA A N 1
ATOM 1505 C CA . ALA A 1 211 ? 11.286 -9.308 -12.111 1.00 95.69 211 ALA A CA 1
ATOM 1506 C C . ALA A 1 211 ? 12.342 -8.493 -11.354 1.00 95.69 211 ALA A C 1
ATOM 1508 O O . ALA A 1 211 ? 12.619 -7.340 -11.670 1.00 95.69 211 ALA A O 1
ATOM 1509 N N . LEU A 1 212 ? 13.009 -9.124 -10.381 1.00 94.31 212 LEU A N 1
ATOM 1510 C CA . LEU A 1 212 ? 14.141 -8.501 -9.679 1.00 94.31 212 LEU A CA 1
ATOM 1511 C C . LEU A 1 212 ? 15.289 -8.124 -10.632 1.00 94.31 212 LEU A C 1
ATOM 1513 O O . LEU A 1 212 ? 15.984 -7.144 -10.389 1.00 94.31 212 LEU A O 1
ATOM 1517 N N . ASP A 1 213 ? 15.444 -8.852 -11.742 1.00 94.00 213 ASP A N 1
ATOM 1518 C CA . ASP A 1 213 ? 16.438 -8.559 -12.783 1.00 94.00 213 ASP A CA 1
ATOM 1519 C C . ASP A 1 213 ? 16.149 -7.248 -13.547 1.00 94.00 213 ASP A C 1
ATOM 1521 O O . ASP A 1 213 ? 17.036 -6.736 -14.236 1.00 94.00 213 ASP A O 1
ATOM 1525 N N . ASP A 1 214 ? 14.946 -6.673 -13.417 1.00 95.56 214 ASP A N 1
ATOM 1526 C CA . ASP A 1 214 ? 14.620 -5.351 -13.971 1.00 95.56 214 ASP A CA 1
ATOM 1527 C C . ASP A 1 214 ? 15.224 -4.198 -13.160 1.00 95.56 214 ASP A C 1
ATOM 1529 O O . ASP A 1 214 ? 15.193 -3.044 -13.602 1.00 95.56 214 ASP A O 1
ATOM 1533 N N . PHE A 1 215 ? 15.808 -4.509 -12.000 1.00 94.12 215 PHE A N 1
ATOM 1534 C CA . PHE A 1 215 ? 16.485 -3.575 -11.116 1.00 94.12 215 PHE A CA 1
ATOM 1535 C C . PHE A 1 215 ? 17.977 -3.898 -11.086 1.00 94.12 215 PHE A C 1
ATOM 1537 O O . PHE A 1 215 ? 18.405 -4.966 -10.654 1.00 94.12 215 PHE A O 1
ATOM 1544 N N . SER A 1 216 ? 18.798 -2.952 -11.531 1.00 91.38 216 SER A N 1
ATOM 1545 C CA . SER A 1 216 ? 20.251 -3.116 -11.555 1.00 91.38 216 SER A CA 1
ATOM 1546 C C . SER A 1 216 ? 20.949 -2.054 -10.718 1.00 91.38 216 SER A C 1
ATOM 1548 O O . SER A 1 216 ? 20.627 -0.869 -10.788 1.00 91.38 216 SER A O 1
ATOM 1550 N N . PHE A 1 217 ? 21.931 -2.490 -9.932 1.00 87.25 217 PHE A N 1
ATOM 1551 C CA . PHE A 1 217 ? 22.705 -1.647 -9.026 1.00 87.25 217 PHE A CA 1
ATOM 1552 C C . PHE A 1 217 ? 24.200 -1.900 -9.194 1.00 87.25 217 PHE A C 1
ATOM 1554 O O . PHE A 1 217 ? 24.629 -2.887 -9.794 1.00 87.25 217 PHE A O 1
ATOM 1561 N N . THR A 1 218 ? 24.998 -0.998 -8.628 1.00 83.38 218 THR A N 1
ATOM 1562 C CA . THR A 1 218 ? 26.417 -1.246 -8.353 1.00 83.38 218 THR A CA 1
ATOM 1563 C C . THR A 1 218 ? 26.547 -1.644 -6.882 1.00 83.38 218 THR A C 1
ATOM 1565 O O . THR A 1 218 ? 26.161 -0.851 -6.028 1.00 83.38 218 THR A O 1
ATOM 1568 N N . ASP A 1 219 ? 27.061 -2.846 -6.604 1.00 86.50 219 ASP A N 1
ATOM 1569 C CA . ASP A 1 219 ? 27.370 -3.371 -5.256 1.00 86.50 219 ASP A CA 1
ATOM 1570 C C . ASP A 1 219 ? 26.177 -3.411 -4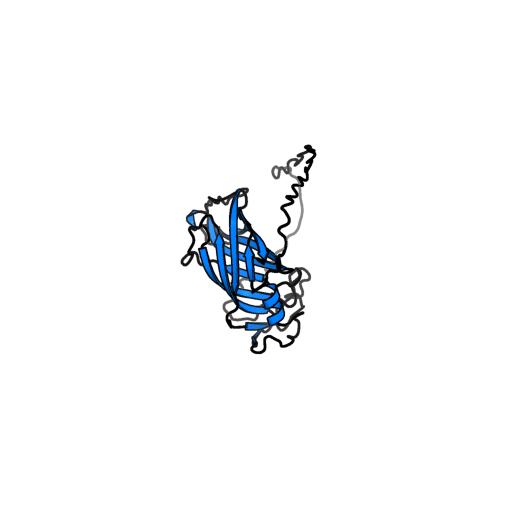.266 1.00 86.50 219 ASP A C 1
ATOM 1572 O O . ASP A 1 219 ? 26.330 -3.203 -3.056 1.00 86.50 219 ASP A O 1
ATOM 1576 N N . ALA A 1 220 ? 24.966 -3.624 -4.790 1.00 91.25 220 ALA A N 1
ATOM 1577 C CA . ALA A 1 220 ? 23.731 -3.683 -4.017 1.00 91.25 220 ALA A CA 1
ATOM 1578 C C . ALA A 1 220 ? 22.663 -4.543 -4.713 1.00 91.25 220 ALA A C 1
ATOM 1580 O O . ALA A 1 220 ? 22.778 -4.887 -5.893 1.00 91.25 220 ALA A O 1
ATOM 1581 N N . SER A 1 221 ? 21.594 -4.863 -3.988 1.00 91.81 221 SER A N 1
ATOM 1582 C CA . SER A 1 221 ? 20.451 -5.622 -4.493 1.00 91.81 221 SER A CA 1
ATOM 1583 C C . SER A 1 221 ? 19.135 -5.154 -3.872 1.00 91.81 221 SER A C 1
ATOM 1585 O O . SER A 1 221 ? 19.119 -4.569 -2.786 1.00 91.81 221 SER A O 1
ATOM 1587 N N . VAL A 1 222 ? 18.027 -5.403 -4.578 1.00 93.50 222 VAL A N 1
ATOM 1588 C CA . VAL A 1 222 ? 16.681 -5.179 -4.034 1.00 93.50 222 VAL A CA 1
ATOM 1589 C C . VAL A 1 222 ? 16.456 -6.126 -2.863 1.00 93.50 222 VAL A C 1
ATOM 1591 O O . VAL A 1 222 ? 16.623 -7.338 -2.998 1.00 93.50 222 VAL A O 1
ATOM 1594 N N . GLN A 1 223 ? 16.045 -5.559 -1.737 1.00 93.19 223 GLN A N 1
ATOM 1595 C CA . GLN A 1 223 ? 15.586 -6.293 -0.568 1.00 93.19 223 GLN A CA 1
ATOM 1596 C C . GLN A 1 223 ? 14.086 -6.537 -0.628 1.00 93.19 223 GLN A C 1
ATOM 1598 O O . GLN A 1 223 ? 13.642 -7.668 -0.445 1.00 93.19 223 GLN A O 1
ATOM 1603 N N . ASP A 1 224 ? 13.329 -5.469 -0.874 1.00 94.44 224 ASP A N 1
ATOM 1604 C CA . ASP A 1 224 ? 11.875 -5.500 -0.881 1.00 94.44 224 ASP A CA 1
ATOM 1605 C C . ASP A 1 224 ? 11.315 -4.504 -1.900 1.00 94.44 224 ASP A C 1
ATOM 1607 O O . ASP A 1 224 ? 11.927 -3.472 -2.207 1.00 94.44 224 ASP A O 1
ATOM 1611 N N . LEU A 1 225 ? 10.138 -4.832 -2.418 1.00 97.06 225 LEU A N 1
ATOM 1612 C CA . LEU A 1 225 ? 9.308 -3.959 -3.231 1.00 97.06 225 LEU A CA 1
ATOM 1613 C C . LEU A 1 225 ? 7.972 -3.819 -2.522 1.00 97.06 225 LEU A C 1
ATOM 1615 O O . LEU A 1 225 ? 7.259 -4.795 -2.334 1.00 97.06 225 LEU A O 1
ATOM 1619 N N . ILE A 1 226 ? 7.627 -2.601 -2.137 1.00 98.06 226 ILE A N 1
ATOM 1620 C CA . ILE A 1 226 ? 6.501 -2.327 -1.255 1.00 98.06 226 ILE A CA 1
ATOM 1621 C C . ILE A 1 226 ? 5.496 -1.469 -2.006 1.00 98.06 226 ILE A C 1
ATOM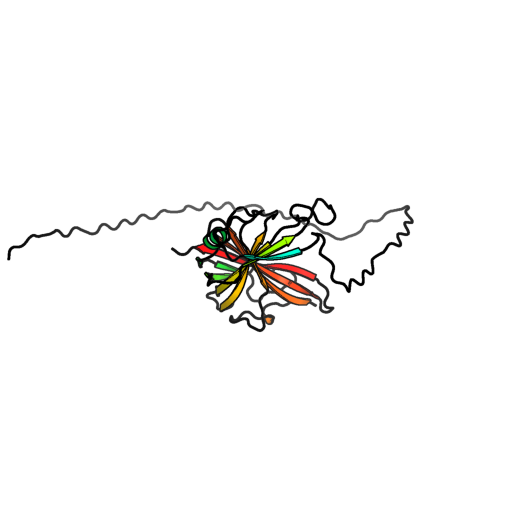 1623 O O . ILE A 1 226 ? 5.788 -0.340 -2.403 1.00 98.06 226 ILE A O 1
ATOM 1627 N N . LEU A 1 227 ? 4.297 -2.006 -2.196 1.00 98.19 227 LEU A N 1
ATOM 1628 C CA . LEU A 1 227 ? 3.165 -1.269 -2.725 1.00 98.19 227 LEU A CA 1
ATOM 1629 C C . LEU A 1 227 ? 2.515 -0.465 -1.597 1.00 98.19 227 LEU A C 1
ATOM 1631 O O . LEU A 1 227 ? 2.037 -1.029 -0.610 1.00 98.19 227 LEU A O 1
ATOM 1635 N N . ILE A 1 228 ? 2.481 0.852 -1.769 1.00 97.38 228 ILE A N 1
ATOM 1636 C CA . ILE A 1 228 ? 1.823 1.785 -0.857 1.00 97.38 228 ILE A CA 1
ATOM 1637 C C . ILE A 1 228 ? 0.660 2.431 -1.602 1.00 97.38 228 ILE A C 1
ATOM 1639 O O . ILE A 1 228 ? 0.863 2.958 -2.694 1.00 97.38 228 ILE A O 1
ATOM 1643 N N . ALA A 1 229 ? -0.533 2.413 -1.015 1.00 96.75 229 ALA A N 1
ATOM 1644 C CA . ALA A 1 229 ? -1.718 3.083 -1.550 1.00 96.75 229 ALA A CA 1
ATOM 1645 C C . ALA A 1 229 ? -2.426 3.858 -0.436 1.00 96.75 229 ALA A C 1
ATOM 1647 O O . ALA A 1 229 ? -2.615 3.307 0.644 1.00 96.75 229 ALA A O 1
ATOM 1648 N N . ASN A 1 230 ? -2.847 5.090 -0.694 1.00 95.62 230 ASN A N 1
ATOM 1649 C CA . ASN A 1 230 ? -3.639 5.913 0.214 1.00 95.62 230 ASN A CA 1
ATOM 1650 C C . ASN A 1 230 ? -5.004 6.182 -0.410 1.00 95.62 230 ASN A C 1
ATOM 1652 O O . ASN A 1 230 ? -5.102 6.424 -1.613 1.00 95.62 230 ASN A O 1
ATOM 1656 N N . PHE A 1 231 ? -6.048 6.150 0.413 1.00 94.56 231 PHE A N 1
ATOM 1657 C CA . PHE A 1 231 ? -7.419 6.393 -0.014 1.00 94.56 231 PHE A CA 1
ATOM 1658 C C . PHE A 1 231 ? -7.919 7.678 0.630 1.00 94.56 231 PHE A C 1
ATOM 1660 O O . PHE A 1 231 ? -7.972 7.778 1.854 1.00 94.56 231 PHE A O 1
ATOM 1667 N N . VAL A 1 232 ? -8.268 8.658 -0.203 1.00 88.31 232 VAL A N 1
ATOM 1668 C CA . VAL A 1 232 ? -8.796 9.954 0.239 1.00 88.31 232 VAL A CA 1
ATOM 1669 C C . VAL A 1 232 ? -9.900 10.380 -0.714 1.00 88.31 232 VAL A C 1
ATOM 1671 O O . VAL A 1 232 ? -9.715 10.382 -1.934 1.00 88.31 232 VAL A O 1
ATOM 1674 N N . ASP A 1 233 ? -11.063 10.742 -0.168 1.00 85.38 233 ASP A N 1
ATOM 1675 C CA . ASP A 1 233 ? -12.207 11.248 -0.941 1.00 85.38 233 ASP A CA 1
ATOM 1676 C C . ASP A 1 233 ? -12.595 10.326 -2.123 1.00 85.38 233 ASP A C 1
ATOM 1678 O O . ASP A 1 233 ? -12.944 10.784 -3.216 1.00 85.38 233 ASP A O 1
ATOM 1682 N N . ALA A 1 234 ? -12.534 9.007 -1.900 1.00 82.81 234 ALA A N 1
ATOM 1683 C CA . ALA A 1 234 ? -12.784 7.953 -2.892 1.00 82.81 234 ALA A CA 1
ATOM 1684 C C . ALA A 1 234 ? -11.827 7.946 -4.101 1.00 82.81 234 ALA A C 1
ATOM 1686 O O . ALA A 1 234 ? -12.130 7.328 -5.121 1.00 82.81 234 ALA A O 1
ATOM 1687 N N . THR A 1 235 ? -10.675 8.606 -4.003 1.00 92.06 235 THR A N 1
ATOM 1688 C CA . THR A 1 235 ? -9.554 8.471 -4.944 1.00 92.06 235 THR A CA 1
ATOM 1689 C C . THR A 1 235 ? -8.437 7.651 -4.316 1.00 92.06 235 THR A C 1
ATOM 1691 O O . THR A 1 235 ? -8.373 7.538 -3.091 1.00 92.06 235 THR A O 1
ATOM 1694 N N . VAL A 1 236 ? -7.581 7.069 -5.156 1.00 95.81 236 VAL A N 1
ATOM 1695 C CA . VAL A 1 236 ? -6.356 6.406 -4.708 1.00 95.81 236 VAL A CA 1
ATOM 1696 C C . VAL A 1 236 ? -5.138 7.097 -5.306 1.00 95.81 236 VAL A C 1
ATOM 1698 O O . VAL A 1 236 ? -5.098 7.381 -6.504 1.00 95.81 236 VAL A O 1
ATOM 1701 N N . ASP A 1 237 ? -4.132 7.326 -4.475 1.00 96.00 237 ASP A N 1
ATOM 1702 C CA . ASP A 1 237 ? -2.768 7.633 -4.888 1.00 96.00 237 ASP A CA 1
ATOM 1703 C C . ASP A 1 237 ? -1.805 6.656 -4.220 1.00 96.00 237 ASP A C 1
ATOM 1705 O O . ASP A 1 237 ? -2.091 6.098 -3.161 1.00 96.00 237 ASP A O 1
ATOM 1709 N N . GLY A 1 238 ? -0.666 6.400 -4.846 1.00 96.88 238 GLY A N 1
ATOM 1710 C CA . GLY A 1 238 ? 0.274 5.454 -4.282 1.00 96.88 238 GLY A CA 1
ATOM 1711 C C . GLY A 1 238 ? 1.622 5.423 -4.964 1.00 96.88 238 GLY A C 1
ATOM 1712 O O . GLY A 1 238 ? 1.921 6.173 -5.898 1.00 96.88 238 GLY A O 1
ATOM 1713 N N . SER A 1 239 ? 2.471 4.536 -4.461 1.00 97.75 239 SER A N 1
ATOM 1714 C CA . SER A 1 239 ? 3.817 4.332 -4.973 1.00 97.75 239 SER A CA 1
ATOM 1715 C C . SER A 1 239 ? 4.263 2.886 -4.854 1.00 97.75 239 SER A C 1
ATOM 1717 O O . SER A 1 239 ? 3.781 2.134 -4.008 1.00 97.75 239 SER A O 1
ATOM 1719 N N . LEU A 1 240 ? 5.206 2.517 -5.717 1.00 98.00 240 LEU A N 1
ATOM 1720 C CA . LEU A 1 240 ? 6.051 1.355 -5.503 1.00 98.00 240 LEU A CA 1
ATOM 1721 C C . LEU A 1 240 ? 7.346 1.852 -4.875 1.00 98.00 240 LEU A C 1
ATOM 1723 O O . LEU A 1 240 ? 8.125 2.563 -5.518 1.00 98.00 240 LEU A O 1
ATOM 1727 N N . LEU A 1 241 ? 7.556 1.496 -3.618 1.00 96.19 241 LEU A N 1
ATOM 1728 C CA . LEU A 1 241 ? 8.774 1.770 -2.880 1.00 96.19 241 LEU A CA 1
ATOM 1729 C C . LEU A 1 241 ? 9.722 0.581 -3.005 1.00 96.19 241 LEU A C 1
ATOM 1731 O O . LEU A 1 241 ? 9.301 -0.568 -3.047 1.00 96.19 241 LEU A O 1
ATOM 1735 N N . MET A 1 242 ? 11.012 0.868 -3.095 1.00 94.88 242 MET A N 1
ATOM 1736 C CA . MET A 1 242 ? 12.058 -0.134 -3.197 1.00 94.88 242 MET A CA 1
ATOM 1737 C C . MET A 1 242 ? 13.027 0.036 -2.040 1.00 94.88 242 MET A C 1
ATOM 1739 O O . MET A 1 242 ? 13.550 1.133 -1.833 1.00 94.88 242 MET A O 1
ATOM 1743 N N . GLU A 1 243 ? 13.280 -1.051 -1.321 1.00 94.12 243 GLU A N 1
ATOM 1744 C CA . GLU A 1 243 ? 14.310 -1.135 -0.289 1.00 94.12 243 GLU A CA 1
ATOM 1745 C C . GLU A 1 243 ? 15.545 -1.846 -0.841 1.00 94.12 243 GLU A C 1
ATOM 1747 O O . GLU A 1 243 ? 15.440 -2.806 -1.608 1.00 94.12 243 GLU A O 1
ATOM 1752 N N . VAL A 1 244 ? 16.729 -1.360 -0.472 1.00 92.00 244 VAL A N 1
ATOM 1753 C CA . VAL A 1 244 ? 18.004 -1.810 -1.040 1.00 92.00 244 VAL A CA 1
ATOM 1754 C C . VAL A 1 244 ? 18.980 -2.189 0.070 1.00 92.00 244 VAL A C 1
ATOM 1756 O O . VAL A 1 244 ? 19.207 -1.419 1.010 1.00 92.00 244 VAL A O 1
ATOM 1759 N N . LEU A 1 245 ? 19.617 -3.348 -0.096 1.00 91.81 245 LEU A N 1
ATOM 1760 C CA . LEU A 1 245 ? 20.751 -3.803 0.707 1.00 91.81 245 LEU A CA 1
ATOM 1761 C C . LEU A 1 245 ? 22.038 -3.749 -0.115 1.00 91.81 245 LEU A C 1
ATOM 1763 O O . LEU A 1 245 ? 22.026 -3.975 -1.324 1.00 91.81 245 LEU A O 1
ATOM 1767 N N . SER A 1 246 ? 23.161 -3.494 0.547 1.00 89.12 246 SER A N 1
ATOM 1768 C CA . SER A 1 246 ? 24.485 -3.688 -0.037 1.00 89.12 246 SER A CA 1
ATOM 1769 C C . SER A 1 246 ? 24.815 -5.179 -0.153 1.00 89.12 246 SER A C 1
ATOM 1771 O O . SER A 1 246 ? 24.162 -6.021 0.466 1.00 89.12 246 SER A O 1
ATOM 1773 N N . ASP A 1 247 ? 25.874 -5.511 -0.893 1.00 86.75 247 ASP A N 1
ATOM 1774 C CA . ASP A 1 247 ? 26.383 -6.891 -0.999 1.00 86.75 247 ASP A CA 1
ATOM 1775 C C . ASP A 1 247 ? 26.773 -7.514 0.359 1.00 86.75 247 ASP A C 1
ATOM 1777 O O . ASP A 1 247 ? 26.766 -8.736 0.509 1.00 86.75 247 ASP A O 1
ATOM 1781 N N . ASP A 1 248 ? 27.085 -6.678 1.356 1.00 90.06 248 ASP A N 1
ATOM 1782 C CA . ASP A 1 248 ? 27.389 -7.087 2.734 1.00 90.06 248 ASP A CA 1
ATOM 1783 C C . ASP A 1 248 ? 26.125 -7.154 3.625 1.00 90.06 248 ASP A C 1
ATOM 1785 O O . ASP A 1 248 ? 26.230 -7.133 4.853 1.00 90.06 248 ASP A O 1
ATOM 1789 N N . GLU A 1 249 ? 24.932 -7.193 3.020 1.00 87.94 249 GLU A N 1
ATOM 1790 C CA . GLU A 1 249 ? 23.617 -7.243 3.681 1.00 87.94 249 GLU A CA 1
ATOM 1791 C C . GLU A 1 249 ? 23.341 -6.045 4.613 1.00 87.94 249 GLU A C 1
ATOM 1793 O O . GLU A 1 249 ? 22.550 -6.134 5.553 1.00 87.94 249 GLU A O 1
ATOM 1798 N N . GLN A 1 250 ? 23.977 -4.895 4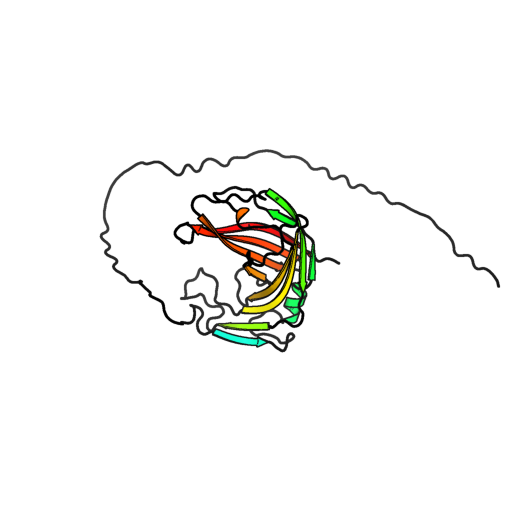.363 1.00 89.94 250 GLN A N 1
ATOM 1799 C CA . GLN A 1 250 ? 23.708 -3.666 5.114 1.00 89.94 250 GLN A CA 1
ATOM 1800 C C . GLN A 1 250 ? 22.632 -2.832 4.425 1.00 89.94 250 GLN A C 1
ATOM 1802 O O . GLN A 1 250 ? 22.667 -2.648 3.210 1.00 89.94 250 GLN A O 1
ATOM 1807 N N . TRP A 1 251 ? 21.707 -2.274 5.207 1.00 89.06 251 TRP A N 1
ATOM 1808 C CA . TRP A 1 251 ? 20.694 -1.352 4.697 1.00 89.06 251 TRP A CA 1
ATOM 1809 C C . TRP A 1 251 ? 21.329 -0.116 4.064 1.00 89.06 251 TRP A C 1
ATOM 1811 O O . TRP A 1 251 ? 22.112 0.592 4.701 1.00 89.06 251 TRP A O 1
ATOM 1821 N N . VAL A 1 252 ? 20.985 0.124 2.798 1.00 88.56 252 VAL A N 1
ATOM 1822 C CA . VAL A 1 252 ? 21.468 1.269 2.017 1.00 88.56 252 VAL A CA 1
ATOM 1823 C C . VAL A 1 252 ? 20.444 2.390 2.046 1.00 88.56 252 VAL A C 1
ATOM 1825 O O . VAL A 1 252 ? 20.799 3.552 2.250 1.00 88.56 252 VAL A O 1
ATOM 1828 N N . GLY A 1 253 ? 19.179 2.055 1.808 1.00 89.00 253 GLY A N 1
ATOM 1829 C CA . GLY A 1 253 ? 18.130 3.048 1.671 1.00 89.00 253 GLY A CA 1
ATOM 1830 C C . GLY A 1 253 ? 16.824 2.472 1.154 1.00 89.00 253 GLY A C 1
ATOM 1831 O O . GLY A 1 253 ? 16.746 1.319 0.732 1.00 89.00 253 GLY A O 1
ATOM 1832 N N . ALA A 1 254 ? 15.814 3.333 1.159 1.00 90.69 254 ALA A N 1
ATOM 1833 C CA . ALA A 1 254 ? 14.499 3.069 0.611 1.00 90.69 254 ALA A CA 1
ATOM 1834 C C . ALA A 1 254 ? 13.995 4.301 -0.150 1.00 90.69 254 ALA A C 1
ATOM 1836 O O . ALA A 1 254 ? 14.289 5.435 0.241 1.00 90.69 254 ALA A O 1
ATOM 1837 N N . GLY A 1 255 ? 13.238 4.100 -1.226 1.00 91.81 255 GLY A N 1
ATOM 1838 C CA . GLY A 1 255 ? 12.634 5.211 -1.958 1.00 91.81 255 GLY A CA 1
ATOM 1839 C C . GLY A 1 255 ? 11.644 4.781 -3.040 1.00 91.81 255 GLY A C 1
ATOM 1840 O O . GLY A 1 255 ? 11.686 3.634 -3.487 1.00 91.81 255 GLY A O 1
ATOM 1841 N N . PRO A 1 256 ? 10.745 5.686 -3.466 1.00 94.00 256 PRO A N 1
ATOM 1842 C CA . PRO A 1 256 ? 9.791 5.396 -4.525 1.00 94.00 256 PRO A CA 1
ATOM 1843 C C . PRO A 1 256 ? 10.505 5.264 -5.875 1.00 94.00 256 PRO A C 1
ATOM 1845 O O . PRO A 1 256 ? 11.286 6.130 -6.265 1.00 94.00 256 PRO A O 1
ATOM 1848 N N . VAL A 1 257 ? 10.200 4.194 -6.605 1.00 95.75 257 VAL A N 1
ATOM 1849 C CA . VAL A 1 257 ? 10.672 3.947 -7.982 1.00 95.75 257 VAL A CA 1
ATOM 1850 C C . VAL A 1 257 ? 9.557 4.082 -9.015 1.00 95.75 257 VAL A C 1
ATOM 1852 O O . VAL A 1 257 ? 9.822 4.224 -10.210 1.00 95.75 257 VAL A O 1
ATOM 1855 N N . ALA A 1 258 ? 8.307 4.080 -8.561 1.00 97.69 258 ALA A N 1
ATOM 1856 C CA . ALA A 1 258 ? 7.139 4.380 -9.369 1.00 97.69 258 ALA A CA 1
ATOM 1857 C C . ALA A 1 258 ? 6.034 5.004 -8.511 1.00 97.69 258 ALA A C 1
ATOM 1859 O O . ALA A 1 258 ? 6.027 4.866 -7.287 1.00 97.69 258 ALA A O 1
ATOM 1860 N N . SER A 1 259 ? 5.090 5.663 -9.169 1.00 98.31 259 SER A N 1
ATOM 1861 C CA . SER A 1 259 ? 3.877 6.217 -8.572 1.00 98.31 259 SER A CA 1
ATOM 1862 C C . SER A 1 259 ? 2.654 5.805 -9.373 1.00 98.31 259 SER A C 1
ATOM 1864 O O . SER A 1 259 ? 2.758 5.511 -10.564 1.00 98.31 259 SER A O 1
ATOM 1866 N N . PHE A 1 260 ? 1.488 5.844 -8.747 1.00 98.44 260 PHE A N 1
ATOM 1867 C CA . PHE A 1 260 ? 0.225 5.687 -9.447 1.00 98.44 260 PHE A CA 1
ATOM 1868 C C . PHE A 1 260 ? -0.866 6.550 -8.830 1.00 98.44 260 PHE A C 1
ATOM 1870 O O . PHE A 1 260 ? -0.788 6.954 -7.671 1.00 98.44 260 PHE A O 1
ATOM 1877 N N . ASP A 1 261 ? -1.887 6.800 -9.631 1.00 96.81 261 ASP A N 1
ATOM 1878 C CA . ASP A 1 261 ? -3.151 7.380 -9.208 1.00 96.81 261 ASP A CA 1
ATOM 1879 C C . ASP A 1 261 ? -4.306 6.584 -9.814 1.00 96.81 261 ASP A C 1
ATOM 1881 O O . ASP A 1 261 ? -4.129 5.841 -10.785 1.00 96.81 261 ASP A O 1
ATOM 1885 N N . GLY A 1 262 ? -5.486 6.707 -9.214 1.00 96.38 262 GLY A N 1
ATOM 1886 C CA . GLY A 1 262 ? -6.693 6.041 -9.667 1.00 96.38 262 GLY A CA 1
ATOM 1887 C C . GLY A 1 262 ? -7.952 6.797 -9.268 1.00 96.38 262 GLY A C 1
ATOM 1888 O O . GLY A 1 262 ? -8.101 7.283 -8.143 1.00 96.38 262 GLY A O 1
ATOM 1889 N N . LEU A 1 263 ? -8.890 6.868 -10.208 1.00 97.19 263 LEU A N 1
ATOM 1890 C CA . LEU A 1 263 ? -10.220 7.422 -9.996 1.00 97.19 263 LEU A CA 1
ATOM 1891 C C . LEU A 1 263 ? -11.252 6.296 -9.920 1.00 97.19 263 LEU A C 1
ATOM 1893 O O . LEU A 1 263 ? -11.125 5.309 -10.649 1.00 97.19 263 LEU A O 1
ATOM 1897 N N . PRO A 1 264 ? -12.297 6.452 -9.092 1.00 95.25 264 PRO A N 1
ATOM 1898 C CA . PRO A 1 264 ? -13.330 5.442 -8.957 1.00 95.25 264 PRO A CA 1
ATOM 1899 C C . PRO A 1 264 ? -14.089 5.297 -10.277 1.00 95.25 264 PRO A C 1
ATOM 1901 O O . PRO A 1 264 ? -14.452 6.286 -10.929 1.00 95.25 264 PRO A O 1
ATOM 1904 N N . THR A 1 265 ? -14.344 4.056 -10.669 1.00 91.31 265 THR A N 1
ATOM 1905 C CA . THR A 1 265 ? -15.154 3.756 -11.849 1.00 91.31 265 THR A CA 1
ATOM 1906 C C . THR A 1 265 ? -16.655 3.870 -11.519 1.00 91.31 265 THR A C 1
ATOM 1908 O O . THR A 1 265 ? -17.070 3.557 -10.401 1.00 91.31 265 THR A O 1
ATOM 1911 N N . PRO A 1 266 ? -17.481 4.403 -12.442 1.00 69.88 266 PRO A N 1
ATOM 1912 C CA . PRO A 1 266 ? -18.906 4.664 -12.204 1.00 69.88 266 PRO A CA 1
ATOM 1913 C C . PRO A 1 266 ? -19.825 3.437 -12.299 1.00 69.88 266 PRO A C 1
ATOM 1915 O O . PRO A 1 266 ? -19.523 2.499 -13.071 1.00 69.88 266 PRO A O 1
#

pLDDT: mean 80.7, std 21.75, range [34.34, 98.69]

Foldseek 3Di:
DDDDDDDDDDDDDDDDDDDDDDDDDDDDDDPDDPPDDDDDDDDDDDDDDPDPDDDPCPVPDDDDALLADKDKDWDPPQQDDDPLAPHGNVVLCVQAAAKWKWKKAFDAPPDQKAFLQHGDMFIKIKGKAADPFIKMKMDTPQAPACRVNDPPDFGDWIKIWGWIWMQIDTPVQQAGDTDIWTFIFTSGGPPPGHTKTKAWDDQVPTPGPHHQVSIDGDQKGWPTWIWIWTGDPSKIKTFTKTWMAGVVRHTDDMDGRMIIIIHGDD

Organism: NCBI:txid215803

Sequence (266 aa):
MNFKLHQRLSLASISSAAALALALALGGCDLDNKNIGETGDTDTDGGDGDGDGDGDGDGDGDGVGACGAETQTVVEDLDAELDAFEASVNAYLAEAVGDYEGEFSWAPNDGPAMVTHAGTTSPLTMSLTYTGGEVRLTEVALAGEFPNGQAGGSPCSNKLEIDLTLDFVTVDGLFAESMTVALEVYSHNDDDGGPRIYHSLDMGAHMGELALDDFSFTDASVQDLILIANFVDATVDGSLLMEVLSDDEQWVGAGPVASFDGLPTP

Secondary structure (DSSP, 8-state):
------------------------------------------------------------S----TT--EEEEE---TTS--TT-SS-HHHHHHHH-EEEEEEEEEPP--SS-EETTTT-EEEEEEEEE-SS--EEEEEETTTTSPGGG-TTSPPP--EEEEEEEEEEEETTSS-EEEEEEEEEEESS-SS----EEEEE--TTT--SS--GGGEE-SSEEEEEEEEEEEEETTEEEEEEEEEEEETTS-EEEEEEEEEEEEEE--